Protein AF-A0A7C1L1L9-F1 (afdb_monomer)

Solvent-accessible surface area (backbone atoms only — not comparable to full-atom values): 12495 Å² total; per-residue (Å²): 138,79,83,84,83,80,89,74,64,66,44,72,44,99,86,72,49,73,45,67,60,63,81,95,71,69,62,74,90,75,51,63,65,65,61,53,52,54,39,48,49,54,55,50,59,47,20,75,76,63,41,76,71,48,76,76,77,57,67,43,45,54,59,34,49,54,52,27,54,48,28,52,51,41,46,76,70,67,59,71,93,57,65,32,72,44,50,30,54,45,28,55,50,50,42,53,54,39,54,54,30,32,77,66,70,76,40,66,67,77,35,61,63,58,84,50,88,62,56,77,73,57,63,72,72,81,79,77,80,74,81,71,79,74,86,77,68,64,38,55,39,69,48,72,60,97,85,41,70,38,41,36,45,29,52,74,94,76,46,83,48,84,48,76,58,68,68,65,49,55,55,55,56,73,72,46,91,84,77,87,83,83,86,79,94,63,102,66,85,78,62,77,59,77,87,130

Nearest PDB structures (foldseek):
  8v47-assembly1_H  TM=6.213E-01  e=6.016E+00  Escherichia coli B185
  7pnw-assembly1_W  TM=3.051E-01  e=8.096E+00  Mus musculus
  8jti-assembly1_C  TM=3.001E-01  e=5.342E+00  Homo sapiens

pLDDT: mean 74.18, std 23.6, range [26.34, 98.69]

Secondary structure (DSSP, 8-state):
-PPP---S-EEE-TTS-EEE--TTS--GGGS-HHHHHHHHHHHHHHHHHH-TTGGGG---HHHHHHHHHHHHHHHHTT--SS-HHHHHHHHHHHHHHHHHHHHTTSS-GGG-TTTTTTTTT--PPP-----------EEEEEEEETTEEEEEEEETTTEEEEE--HHHHHHHHHT-TT-------SSS--------

Sequence (196 aa):
MTIKTESGEKREFSTGAKKQVAKGKGTPVLFPPDAYLEISKHFEEGAEHYSARNWEKGIPLSELINSLERHIAQEKMGLT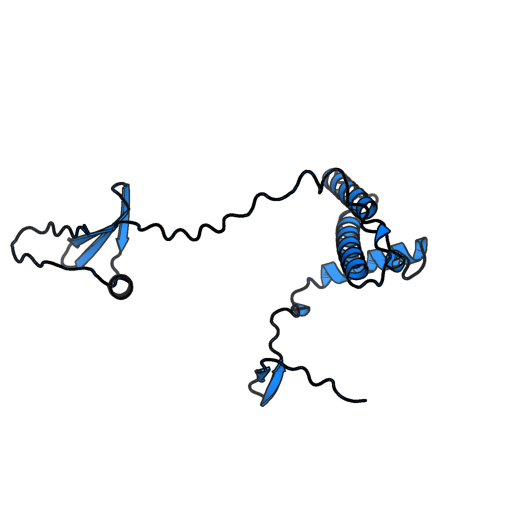DESHDRAIAWCAICYLATKLRIAAEVLPKELDDLEGAYREQAKPEPIETETERKEVNFTICMQYINGFPYFYVYESISRTYLHSDLQFYEEMMQGSDGLTGYFNTRGDADACIQRY

Mean predicted aligned error: 17.4 Å

Foldseek 3Di:
DDDDDDDADWDADPVRDIDHDCPPVDDVVPPPVVLVVLLVVVQVVVCVVQNHPNLVLAAQLVVLVVQLVVLVVCVVVVHVPDPSVSSNVNSVVSNVVRVVCCVVVNYPVVSPVVPDDPVVVCPPDPPPPPPPPPPWWWKWFWDADPNAIWIWIDGPPPDTDIDRDPVVVVVVVVPDDDQDDDDDPDDDDPRTRGDD

Radius of gyration: 30.69 Å; Cα contacts (8 Å, |Δi|>4): 155; chains: 1; bounding box: 56×56×80 Å

Structure (mmCIF, N/CA/C/O backbone):
data_AF-A0A7C1L1L9-F1
#
_entry.id   AF-A0A7C1L1L9-F1
#
loop_
_atom_site.group_PDB
_atom_site.id
_atom_site.type_symbol
_atom_site.label_atom_id
_atom_site.label_alt_id
_atom_site.label_comp_id
_atom_site.label_asym_id
_atom_site.label_entity_id
_atom_site.label_seq_id
_atom_site.pdbx_PDB_ins_code
_atom_site.Cartn_x
_atom_site.Cartn_y
_atom_site.Cartn_z
_atom_site.occupancy
_atom_site.B_iso_or_equiv
_atom_site.auth_seq_id
_atom_site.auth_comp_id
_atom_site.auth_asym_id
_atom_site.auth_atom_id
_atom_site.pdbx_PDB_model_num
ATOM 1 N N . MET A 1 1 ? 10.467 -34.134 -5.294 1.00 42.97 1 MET A N 1
ATOM 2 C CA . MET A 1 1 ? 10.384 -32.779 -4.710 1.00 42.97 1 MET A CA 1
ATOM 3 C C . MET A 1 1 ? 11.337 -32.723 -3.536 1.00 42.97 1 MET A C 1
ATOM 5 O O . MET A 1 1 ? 11.201 -33.539 -2.635 1.00 42.97 1 MET A O 1
ATOM 9 N N . THR A 1 2 ? 12.323 -31.833 -3.572 1.00 51.47 2 THR A N 1
ATOM 10 C CA . THR A 1 2 ? 13.311 -31.700 -2.494 1.00 51.47 2 THR A CA 1
ATOM 11 C C . THR A 1 2 ? 12.886 -30.549 -1.597 1.00 51.47 2 THR A C 1
ATOM 13 O O . THR A 1 2 ? 12.597 -29.459 -2.090 1.00 51.47 2 THR A O 1
ATOM 16 N N . ILE A 1 3 ? 12.808 -30.789 -0.290 1.00 65.12 3 ILE A N 1
ATOM 17 C CA . ILE A 1 3 ? 12.563 -29.725 0.686 1.00 65.12 3 ILE A CA 1
ATOM 18 C C . ILE A 1 3 ? 13.747 -28.753 0.605 1.00 65.12 3 ILE A C 1
ATOM 20 O O . ILE A 1 3 ? 14.897 -29.182 0.692 1.00 65.12 3 ILE A O 1
ATOM 24 N N . LYS A 1 4 ? 13.479 -27.454 0.416 1.00 70.06 4 LYS A N 1
ATOM 25 C CA . LYS A 1 4 ? 14.524 -26.425 0.491 1.00 70.06 4 LYS A CA 1
ATOM 26 C C . LYS A 1 4 ? 15.081 -26.386 1.914 1.00 70.06 4 LYS A C 1
ATOM 28 O O . LYS A 1 4 ? 14.351 -26.104 2.863 1.00 70.06 4 LYS A O 1
ATOM 33 N N . THR A 1 5 ? 16.372 -26.655 2.053 1.00 70.06 5 THR A N 1
ATOM 34 C CA . THR A 1 5 ? 17.102 -26.483 3.310 1.00 70.06 5 THR A CA 1
ATOM 35 C C . THR A 1 5 ? 17.567 -25.030 3.395 1.00 70.06 5 THR A C 1
ATOM 37 O O . THR A 1 5 ? 18.463 -24.631 2.658 1.00 70.06 5 THR A O 1
ATOM 40 N N . GLU A 1 6 ? 16.950 -24.219 4.256 1.00 69.62 6 GLU A N 1
ATOM 41 C CA . GLU A 1 6 ? 17.384 -22.830 4.474 1.00 69.62 6 GLU A CA 1
ATOM 42 C C . GLU A 1 6 ? 18.480 -22.764 5.551 1.00 69.62 6 GLU A C 1
ATOM 44 O O . GLU A 1 6 ? 18.368 -23.384 6.615 1.00 69.62 6 GLU A O 1
ATOM 49 N N . SER A 1 7 ? 19.553 -22.017 5.274 1.00 70.81 7 SER A N 1
ATOM 50 C CA . SER A 1 7 ? 20.616 -21.702 6.232 1.00 70.81 7 SER A CA 1
ATOM 51 C C . SER A 1 7 ? 20.172 -20.573 7.167 1.00 70.81 7 SER A C 1
ATOM 53 O O . SER A 1 7 ? 19.713 -19.531 6.701 1.00 70.81 7 SER A O 1
ATOM 55 N N . GLY A 1 8 ? 20.315 -20.753 8.481 1.00 77.69 8 GLY A N 1
ATOM 56 C CA . GLY A 1 8 ? 20.022 -19.714 9.470 1.00 77.69 8 GLY A CA 1
ATOM 57 C C . GLY A 1 8 ? 19.725 -20.268 10.861 1.00 77.69 8 GLY A C 1
ATOM 58 O O . GLY A 1 8 ? 19.584 -21.480 11.046 1.00 77.69 8 GLY A O 1
ATOM 59 N N . GLU A 1 9 ? 19.613 -19.365 11.837 1.00 81.25 9 GLU A N 1
ATOM 60 C CA . GLU A 1 9 ? 19.262 -19.710 13.215 1.00 81.25 9 GLU A CA 1
ATOM 61 C C . GLU A 1 9 ? 17.884 -20.377 13.293 1.00 81.25 9 GLU A C 1
ATOM 63 O O . GLU A 1 9 ? 16.925 -19.987 12.616 1.00 81.25 9 GLU A O 1
ATOM 68 N N . LYS A 1 10 ? 17.778 -21.401 14.140 1.00 85.25 10 LYS A N 1
ATOM 69 C CA . LYS A 1 10 ? 16.554 -22.176 14.345 1.00 85.25 10 LYS A CA 1
ATOM 70 C C . LYS A 1 10 ? 16.064 -21.965 15.769 1.00 85.25 10 LYS A C 1
ATOM 72 O O . LYS A 1 10 ? 16.845 -22.042 16.707 1.00 85.25 10 LYS A O 1
ATOM 77 N N . ARG A 1 11 ? 14.759 -21.761 15.920 1.00 85.88 11 ARG A N 1
ATOM 78 C CA . ARG A 1 11 ? 14.059 -21.903 17.194 1.00 85.88 11 ARG A CA 1
ATOM 79 C C . ARG A 1 11 ? 13.588 -23.343 17.364 1.00 85.88 11 ARG A C 1
ATOM 81 O O . ARG A 1 11 ? 13.178 -23.988 16.393 1.00 85.88 11 ARG A O 1
ATOM 88 N N . GLU A 1 12 ? 13.629 -23.814 18.598 1.00 88.69 12 GLU A N 1
ATOM 89 C CA . GLU A 1 12 ? 13.135 -25.122 19.013 1.00 88.69 12 GLU A CA 1
ATOM 90 C C . GLU A 1 12 ? 11.861 -24.933 19.835 1.00 88.69 12 GLU A C 1
ATOM 92 O O . GLU A 1 12 ? 11.752 -24.002 20.631 1.00 88.69 12 GLU A O 1
ATOM 97 N N . PHE A 1 13 ? 10.864 -25.771 19.580 1.00 89.56 13 PHE A N 1
ATOM 98 C CA . PHE A 1 13 ? 9.610 -25.775 20.324 1.00 89.56 13 PHE A CA 1
ATOM 99 C C . PHE A 1 13 ? 9.658 -26.864 21.393 1.00 89.56 13 PHE A C 1
ATOM 101 O O . PHE A 1 13 ? 10.390 -27.841 21.254 1.00 89.56 13 PHE A O 1
ATOM 108 N N . SER A 1 14 ? 8.818 -26.751 22.423 1.00 90.06 14 SER A N 1
ATOM 109 C CA . SER A 1 14 ? 8.697 -27.764 23.486 1.00 90.06 14 SER A CA 1
ATOM 110 C C . SER A 1 14 ? 8.357 -29.169 22.968 1.00 90.06 14 SER A C 1
ATOM 112 O O . SER A 1 14 ? 8.618 -30.157 23.642 1.00 90.06 14 SER A O 1
ATOM 114 N N . THR A 1 15 ? 7.815 -29.271 21.753 1.00 92.06 15 THR A N 1
ATOM 115 C CA . THR A 1 15 ? 7.522 -30.530 21.055 1.00 92.06 15 THR A CA 1
ATOM 116 C C . THR A 1 15 ? 8.741 -31.170 20.376 1.00 92.06 15 THR A C 1
ATOM 118 O O . THR A 1 15 ? 8.597 -32.202 19.727 1.00 92.06 15 THR A O 1
ATOM 121 N N . GLY A 1 16 ? 9.925 -30.551 20.449 1.00 88.50 16 GLY A N 1
ATOM 122 C CA . GLY A 1 16 ? 11.135 -30.963 19.723 1.00 88.50 16 GLY A CA 1
ATOM 123 C C . GLY A 1 16 ? 11.163 -30.532 18.251 1.00 88.50 16 GLY A C 1
ATOM 124 O O . GLY A 1 16 ? 12.144 -30.769 17.543 1.00 88.50 16 GLY A O 1
ATOM 125 N N . ALA A 1 17 ? 10.106 -29.873 17.760 1.00 87.62 17 ALA A N 1
ATOM 126 C CA . ALA A 1 17 ? 10.098 -29.309 16.415 1.00 87.62 17 ALA A CA 1
ATOM 127 C C . ALA A 1 17 ? 11.125 -28.168 16.300 1.00 87.62 17 ALA A C 1
ATOM 129 O O . ALA A 1 17 ? 11.293 -27.371 17.222 1.00 87.62 17 ALA A O 1
ATOM 130 N N . LYS A 1 18 ? 11.780 -28.045 15.139 1.00 87.94 18 LYS A N 1
ATOM 131 C CA . LYS A 1 18 ? 12.729 -26.959 14.840 1.00 87.94 18 LYS A CA 1
ATOM 132 C C . LYS A 1 18 ? 12.252 -26.173 13.628 1.00 87.94 18 LYS A C 1
ATOM 134 O O . LYS A 1 18 ? 11.919 -26.758 12.601 1.00 87.94 18 LYS A O 1
ATOM 139 N N . LYS A 1 19 ? 12.235 -24.845 13.725 1.00 85.50 19 LYS A N 1
ATOM 140 C CA . LYS A 1 19 ? 11.881 -23.941 12.617 1.00 85.50 19 LYS A CA 1
ATOM 141 C C . LYS A 1 19 ? 12.838 -22.761 12.602 1.00 85.50 19 LYS A C 1
ATOM 143 O O . LYS A 1 19 ? 13.348 -22.388 13.647 1.00 85.50 19 LYS A O 1
ATOM 148 N N . GLN A 1 20 ? 13.089 -22.164 11.445 1.00 83.62 20 GLN A N 1
ATOM 149 C CA . GLN A 1 20 ? 13.925 -20.966 11.380 1.00 83.62 20 GLN A CA 1
ATOM 150 C C . GLN A 1 20 ? 13.327 -19.821 12.212 1.00 83.62 20 GLN A C 1
ATOM 152 O O . GLN A 1 20 ? 12.103 -19.724 12.364 1.00 83.62 20 GLN A O 1
ATOM 157 N N . VAL A 1 21 ? 14.195 -18.964 12.746 1.00 81.88 21 VAL A N 1
ATOM 158 C CA . VAL A 1 21 ? 13.793 -17.714 13.398 1.00 81.88 21 VAL A CA 1
ATOM 159 C C . VAL A 1 21 ? 12.933 -16.857 12.458 1.00 81.88 21 VAL A C 1
ATOM 161 O O . VAL A 1 21 ? 13.136 -16.829 11.244 1.00 81.88 21 VAL A O 1
ATOM 164 N N . ALA A 1 22 ? 11.932 -16.177 13.023 1.00 79.88 22 ALA A N 1
ATOM 165 C CA . ALA A 1 22 ? 10.918 -15.441 12.259 1.00 79.88 22 ALA A CA 1
ATOM 166 C C . ALA A 1 22 ? 11.334 -14.004 11.873 1.00 79.88 22 ALA A C 1
ATOM 168 O O . ALA A 1 22 ? 10.620 -13.337 11.125 1.00 79.88 22 ALA A O 1
ATOM 169 N N . LYS A 1 23 ? 12.473 -13.507 12.377 1.00 83.31 23 LYS A N 1
ATOM 170 C CA . LYS A 1 23 ? 12.921 -12.120 12.172 1.00 83.31 23 LYS A CA 1
ATOM 171 C C . LYS A 1 23 ? 13.116 -11.818 10.680 1.00 83.31 23 LYS A C 1
ATOM 173 O O . LYS A 1 23 ? 13.731 -12.603 9.966 1.00 83.31 23 LYS A O 1
ATOM 178 N N . GLY A 1 24 ? 12.584 -10.682 10.221 1.00 80.81 24 GLY A N 1
ATOM 179 C CA . GLY A 1 24 ? 12.716 -10.205 8.836 1.00 80.81 24 GLY A CA 1
ATOM 180 C C . GLY A 1 24 ? 11.813 -10.893 7.803 1.00 80.81 24 GLY A C 1
ATOM 181 O O . GLY A 1 24 ? 11.818 -10.486 6.649 1.00 80.81 24 GLY A O 1
ATOM 182 N N . LYS A 1 25 ? 11.015 -11.898 8.194 1.00 84.44 25 LYS A N 1
ATOM 183 C CA . LYS A 1 25 ? 10.116 -12.635 7.280 1.00 84.44 25 LYS A CA 1
ATOM 184 C C . LYS A 1 25 ? 8.658 -12.151 7.314 1.00 84.44 25 LYS A C 1
ATOM 186 O O . LYS A 1 25 ? 7.821 -12.676 6.586 1.00 84.44 25 LYS A O 1
ATOM 191 N N . GLY A 1 26 ? 8.359 -11.174 8.172 1.00 86.88 26 GLY A N 1
ATOM 192 C CA . GLY A 1 26 ? 6.996 -10.756 8.492 1.00 86.88 26 GLY A CA 1
ATOM 193 C C . GLY A 1 26 ? 6.255 -11.767 9.376 1.00 86.88 26 GLY A C 1
ATOM 194 O O . GLY A 1 26 ? 6.651 -12.926 9.512 1.00 86.88 26 GLY A O 1
ATOM 195 N N . THR A 1 27 ? 5.155 -11.319 9.980 1.00 90.44 27 THR A N 1
ATOM 196 C CA . THR A 1 27 ? 4.303 -12.145 10.845 1.00 90.44 27 THR A CA 1
ATOM 197 C C . THR A 1 27 ? 2.861 -12.043 10.345 1.00 90.44 27 THR A C 1
ATOM 199 O O . THR A 1 27 ? 2.105 -11.230 10.869 1.00 90.44 27 THR A O 1
ATOM 202 N N . PRO A 1 28 ? 2.461 -12.832 9.326 1.00 89.75 28 PRO A N 1
ATOM 203 C CA . PRO A 1 28 ? 1.172 -12.654 8.649 1.00 89.75 28 PRO A CA 1
ATOM 204 C C . PRO A 1 28 ? -0.055 -12.712 9.564 1.00 89.75 28 PRO A C 1
ATOM 206 O O . PRO A 1 28 ? -1.037 -12.041 9.294 1.00 89.75 28 PRO A O 1
ATOM 209 N N . VAL A 1 29 ? 0.007 -13.454 10.677 1.00 92.38 29 VAL A N 1
ATOM 210 C CA . VAL A 1 29 ? -1.093 -13.517 11.660 1.00 92.38 29 VAL A CA 1
ATOM 211 C C . VAL A 1 29 ? -1.345 -12.186 12.388 1.00 92.38 29 VAL A C 1
ATOM 213 O O . VAL A 1 29 ? -2.385 -12.025 13.010 1.00 92.38 29 VAL A O 1
ATOM 216 N N . LEU A 1 30 ? -0.405 -11.236 12.325 1.00 93.19 30 LEU A N 1
ATOM 217 C CA . LEU A 1 30 ? -0.586 -9.882 12.859 1.00 93.19 30 LEU A CA 1
ATOM 218 C C . LEU A 1 30 ? -1.183 -8.913 11.830 1.00 93.19 30 LEU A C 1
ATOM 220 O O . LEU A 1 30 ? -1.461 -7.770 12.178 1.00 93.19 30 LEU A O 1
ATOM 224 N N . PHE A 1 31 ? -1.351 -9.328 10.571 1.00 93.00 31 PHE A N 1
ATOM 225 C CA . PHE A 1 31 ? -2.018 -8.503 9.571 1.00 93.00 31 PHE A CA 1
ATOM 226 C C . PHE A 1 31 ? -3.535 -8.527 9.821 1.00 93.00 31 PHE A C 1
ATOM 228 O O . PHE A 1 31 ? -4.076 -9.630 9.939 1.00 93.00 31 PHE A O 1
ATOM 235 N N . PRO A 1 32 ? -4.225 -7.371 9.905 1.00 95.62 32 PRO A N 1
ATOM 236 C CA . PRO A 1 32 ? -5.660 -7.333 10.178 1.00 95.62 32 PRO A CA 1
ATOM 237 C C . PRO A 1 32 ? -6.450 -8.121 9.114 1.00 95.62 32 PRO A C 1
ATOM 239 O O . PRO A 1 32 ? -6.431 -7.753 7.933 1.00 95.62 32 PRO A O 1
ATOM 242 N N . PRO A 1 33 ? -7.094 -9.246 9.483 1.00 94.94 33 PRO A N 1
ATOM 243 C CA . PRO A 1 33 ? -7.728 -10.135 8.512 1.00 94.94 33 PRO A CA 1
ATOM 244 C C . PRO A 1 33 ? -9.012 -9.542 7.918 1.00 94.94 33 PRO A C 1
ATOM 246 O O . PRO A 1 33 ? -9.376 -9.862 6.793 1.00 94.94 33 PRO A O 1
ATOM 249 N N . ASP A 1 34 ? -9.685 -8.667 8.654 1.00 96.88 34 ASP A N 1
ATOM 250 C CA . ASP A 1 34 ? -10.815 -7.867 8.190 1.00 96.88 34 ASP A CA 1
ATOM 251 C C . ASP A 1 34 ? -10.398 -6.903 7.071 1.00 96.88 34 ASP A C 1
ATOM 253 O O . ASP A 1 34 ? -10.960 -6.958 5.978 1.00 96.88 34 ASP A O 1
ATOM 257 N N . ALA A 1 35 ? -9.343 -6.111 7.283 1.00 96.62 35 ALA A N 1
ATOM 258 C CA . ALA A 1 35 ? -8.808 -5.222 6.252 1.00 96.62 35 ALA A CA 1
ATOM 259 C C . ALA A 1 35 ? -8.337 -6.004 5.015 1.00 96.62 35 ALA A C 1
ATOM 261 O O . ALA A 1 35 ? -8.583 -5.588 3.884 1.00 96.62 35 ALA A O 1
ATOM 262 N N . TYR A 1 36 ? -7.707 -7.169 5.212 1.00 95.69 36 TYR A N 1
ATOM 263 C CA . TYR A 1 36 ? -7.320 -8.063 4.116 1.00 95.69 36 TYR A CA 1
ATOM 264 C C . TYR A 1 36 ? -8.507 -8.441 3.220 1.00 95.69 36 TYR A C 1
ATOM 266 O O . TYR A 1 36 ? -8.406 -8.385 1.991 1.00 95.69 36 TYR A O 1
ATOM 274 N N . LEU A 1 37 ? -9.628 -8.833 3.829 1.00 97.31 37 LEU A N 1
ATOM 275 C CA . LEU A 1 37 ? -10.829 -9.232 3.102 1.00 97.31 37 LEU A CA 1
ATOM 276 C C . LEU A 1 37 ? -11.487 -8.039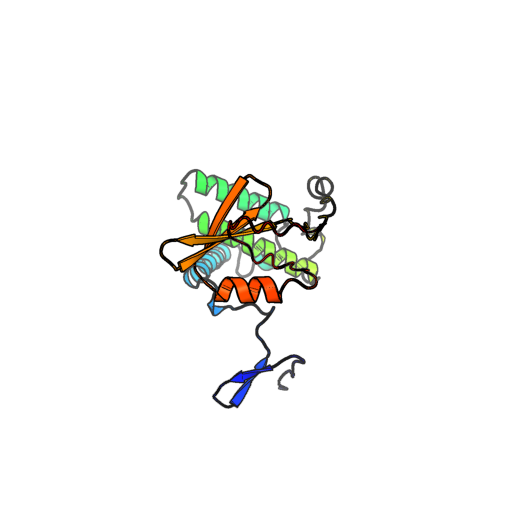 2.403 1.00 97.31 37 LEU A C 1
ATOM 278 O O . LEU A 1 37 ? -11.863 -8.166 1.241 1.00 97.31 37 LEU A O 1
ATOM 282 N N . GLU A 1 38 ? -11.573 -6.878 3.056 1.00 97.31 38 GLU A N 1
ATOM 283 C CA . GLU A 1 38 ? -12.143 -5.670 2.442 1.00 97.31 38 GLU A CA 1
ATOM 284 C C . GLU A 1 38 ? -11.344 -5.204 1.219 1.00 97.31 38 GLU A C 1
ATOM 286 O O . GLU A 1 38 ? -11.918 -4.917 0.168 1.00 97.31 38 GLU A O 1
ATOM 291 N N . ILE A 1 39 ? -10.014 -5.216 1.304 1.00 97.06 39 ILE A N 1
ATOM 292 C CA . ILE A 1 39 ? -9.142 -4.890 0.169 1.00 97.06 39 ILE A CA 1
ATOM 293 C C . ILE A 1 39 ? -9.308 -5.923 -0.954 1.00 97.06 39 ILE A C 1
ATOM 295 O O . ILE A 1 39 ? -9.303 -5.567 -2.132 1.00 97.06 39 ILE A O 1
ATOM 299 N N . SER A 1 40 ? -9.488 -7.203 -0.610 1.00 96.69 40 SER A N 1
ATOM 300 C CA . SER A 1 40 ? -9.701 -8.274 -1.594 1.00 96.69 40 SER A CA 1
ATOM 301 C C . SER A 1 40 ? -10.978 -8.067 -2.413 1.00 96.69 40 SER A C 1
ATOM 303 O O . SER A 1 40 ? -10.964 -8.324 -3.614 1.00 96.69 40 SER A O 1
ATOM 305 N N . LYS A 1 41 ? -12.047 -7.528 -1.812 1.00 97.25 41 LYS A N 1
ATOM 306 C CA . LYS A 1 41 ? -13.263 -7.138 -2.548 1.00 97.25 41 LYS A CA 1
ATOM 307 C C . LYS A 1 41 ? -12.985 -6.042 -3.574 1.00 97.25 41 LYS A C 1
ATOM 309 O O . LYS A 1 41 ? -13.497 -6.105 -4.680 1.00 97.25 41 LYS A O 1
ATOM 314 N N . HIS A 1 42 ? -12.114 -5.082 -3.259 1.00 96.94 42 HIS A N 1
ATOM 315 C CA . HIS A 1 42 ? -11.741 -4.040 -4.221 1.00 96.94 42 HIS A CA 1
ATOM 316 C C . HIS A 1 42 ? -10.990 -4.619 -5.439 1.00 96.94 42 HIS A C 1
ATOM 318 O O . HIS A 1 42 ? -11.171 -4.167 -6.568 1.00 96.94 42 HIS A O 1
ATOM 324 N N . PHE A 1 43 ? -10.180 -5.671 -5.243 1.00 97.12 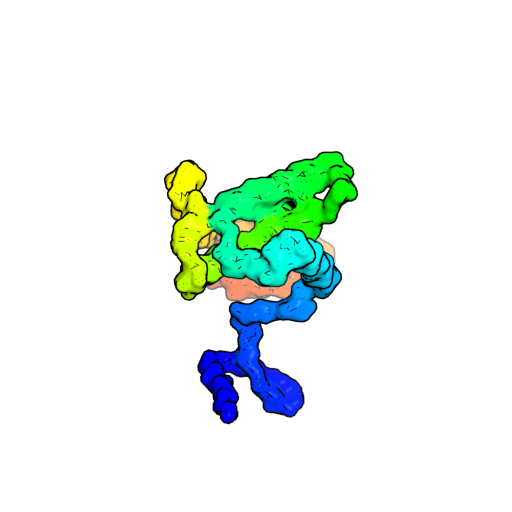43 PHE A N 1
ATOM 325 C CA . PHE A 1 43 ? -9.587 -6.420 -6.361 1.00 97.12 43 PHE A CA 1
ATOM 326 C C . PHE A 1 43 ? -10.632 -7.180 -7.192 1.00 97.12 43 PHE A C 1
ATOM 328 O O . PHE A 1 43 ? -10.461 -7.275 -8.407 1.00 97.12 43 PHE A O 1
ATOM 335 N N . GLU A 1 44 ? -11.668 -7.733 -6.558 1.00 97.50 44 GLU A N 1
ATOM 336 C CA . GLU A 1 44 ? -12.787 -8.409 -7.226 1.00 97.50 44 GLU A CA 1
ATOM 337 C C . GLU A 1 44 ? -13.601 -7.423 -8.076 1.00 97.50 44 GLU A C 1
ATOM 339 O O . GLU A 1 44 ? -13.692 -7.609 -9.287 1.00 97.50 44 GLU A O 1
ATOM 344 N N . GLU A 1 45 ? -14.063 -6.321 -7.480 1.00 95.81 45 GLU A N 1
ATOM 345 C CA . GLU A 1 45 ? -14.778 -5.228 -8.159 1.00 95.81 45 GLU A CA 1
ATOM 346 C C . GLU A 1 45 ? -13.957 -4.696 -9.352 1.00 95.81 45 GLU A C 1
ATOM 348 O O . GLU A 1 45 ? -14.433 -4.609 -10.485 1.00 95.81 45 GLU A O 1
ATOM 353 N N . GLY A 1 46 ? -12.662 -4.430 -9.150 1.00 94.69 46 GLY A N 1
ATOM 354 C CA . GLY A 1 46 ? -11.770 -4.000 -10.228 1.00 94.69 46 GLY A CA 1
ATOM 355 C C . GLY A 1 46 ? -11.584 -5.048 -11.336 1.00 94.69 46 GLY A C 1
ATOM 356 O O . GLY A 1 46 ? -11.416 -4.686 -12.504 1.00 94.69 46 GLY A O 1
ATOM 357 N N . ALA A 1 47 ? -11.622 -6.344 -11.012 1.00 96.56 47 ALA A N 1
ATOM 358 C CA . ALA A 1 47 ? -11.497 -7.415 -11.998 1.00 96.56 47 ALA A CA 1
ATOM 359 C C . ALA A 1 47 ? -12.725 -7.519 -12.913 1.00 96.56 47 ALA A C 1
ATOM 361 O O . ALA A 1 47 ? -12.562 -7.864 -14.087 1.00 96.56 47 ALA A O 1
ATOM 362 N N . GLU A 1 48 ? -13.918 -7.187 -12.414 1.00 96.31 48 GLU A N 1
ATOM 363 C CA . GLU A 1 48 ? -15.145 -7.122 -13.218 1.00 96.31 48 GLU A CA 1
ATOM 364 C C . GLU A 1 48 ? -15.058 -6.032 -14.295 1.00 96.31 48 GLU A C 1
ATOM 366 O O . GLU A 1 48 ? -15.484 -6.244 -15.431 1.00 96.31 48 GLU A O 1
ATOM 371 N N . HIS A 1 49 ? -14.440 -4.892 -13.972 1.00 94.69 49 HIS A N 1
ATOM 372 C CA . HIS A 1 49 ? -14.314 -3.758 -14.892 1.00 94.69 49 HIS A CA 1
ATOM 373 C C . HIS A 1 49 ? -13.102 -3.844 -15.828 1.00 94.69 49 HIS A C 1
ATOM 375 O O . HIS A 1 49 ? -13.200 -3.493 -17.004 1.00 94.69 49 HIS A O 1
ATOM 381 N N . TYR A 1 50 ? -11.952 -4.299 -15.326 1.00 94.25 50 TYR A N 1
ATOM 382 C CA . TYR A 1 50 ? -10.668 -4.189 -16.030 1.00 94.25 50 TYR A CA 1
ATOM 383 C C . TYR A 1 50 ? -10.033 -5.526 -16.407 1.00 94.25 50 TYR A C 1
ATOM 385 O O . TYR A 1 50 ? -8.926 -5.525 -16.950 1.00 94.25 50 TYR A O 1
ATOM 393 N N . SER A 1 51 ? -10.723 -6.647 -16.171 1.00 93.81 51 SER A N 1
ATOM 394 C CA . SER A 1 51 ? -10.237 -8.036 -16.203 1.00 93.81 51 SER A CA 1
ATOM 395 C C . SER A 1 51 ? -9.412 -8.457 -14.984 1.00 93.81 51 SER A C 1
ATOM 397 O O . SER A 1 51 ? -8.721 -7.666 -14.335 1.00 93.81 51 SER A O 1
ATOM 399 N N . ALA A 1 52 ? -9.462 -9.757 -14.687 1.00 94.62 52 ALA A N 1
ATOM 400 C CA . ALA A 1 52 ? -8.670 -10.360 -13.627 1.00 94.62 52 ALA A CA 1
ATOM 401 C C . ALA A 1 52 ? -7.171 -10.084 -13.823 1.00 94.62 52 ALA A C 1
ATOM 403 O O . ALA A 1 52 ? -6.649 -10.145 -14.936 1.00 94.62 52 ALA A O 1
ATOM 404 N N . ARG A 1 53 ? -6.465 -9.824 -12.715 1.00 94.69 53 ARG A N 1
ATOM 405 C CA . ARG A 1 53 ? -5.013 -9.559 -12.693 1.00 94.69 53 ARG A CA 1
ATOM 406 C C . ARG A 1 53 ? -4.576 -8.326 -13.504 1.00 94.69 53 ARG A C 1
ATOM 408 O O . ARG A 1 53 ? -3.393 -8.194 -13.795 1.00 94.69 53 ARG A O 1
ATOM 415 N N . ASN A 1 54 ? -5.479 -7.391 -13.827 1.00 95.81 54 ASN A N 1
ATOM 416 C CA . ASN A 1 54 ? -5.117 -6.166 -14.553 1.00 95.81 54 ASN A CA 1
ATOM 417 C C . ASN A 1 54 ? -3.987 -5.370 -13.877 1.00 95.81 54 ASN A C 1
ATOM 419 O O . ASN A 1 54 ? -3.085 -4.888 -14.556 1.00 95.81 54 ASN A O 1
ATOM 423 N N . TRP A 1 55 ? -4.001 -5.304 -12.544 1.00 94.31 55 TRP A N 1
ATOM 424 C CA . TRP A 1 55 ? -2.982 -4.623 -11.740 1.00 94.31 55 TRP A CA 1
ATOM 425 C C . TRP A 1 55 ? -1.556 -5.163 -11.963 1.00 94.31 55 TRP A C 1
ATOM 427 O O . TRP A 1 55 ? -0.584 -4.445 -11.750 1.00 94.31 55 TRP A O 1
ATOM 437 N N . GLU A 1 56 ? -1.404 -6.411 -12.421 1.00 96.19 56 GLU A N 1
ATOM 438 C CA . GLU A 1 56 ? -0.092 -7.027 -12.654 1.00 96.19 56 GLU A CA 1
ATOM 439 C C . GLU A 1 56 ? 0.618 -6.500 -13.895 1.00 96.19 56 GLU A C 1
ATOM 441 O O . GLU A 1 56 ? 1.827 -6.675 -14.012 1.00 96.19 56 GLU A O 1
ATOM 446 N N . LYS A 1 57 ? -0.109 -5.836 -14.800 1.00 95.69 57 LYS A N 1
ATOM 447 C CA . LYS A 1 57 ? 0.483 -5.159 -15.962 1.00 95.69 57 LYS A CA 1
ATOM 448 C C . LYS A 1 57 ? 1.354 -3.967 -15.548 1.00 95.69 57 LYS A C 1
ATOM 450 O O . LYS A 1 57 ? 2.135 -3.483 -16.361 1.00 95.69 57 LYS A O 1
ATOM 455 N N . GLY A 1 58 ? 1.238 -3.534 -14.291 1.00 93.88 58 GLY A N 1
ATOM 456 C CA . GLY A 1 58 ? 1.905 -2.359 -13.760 1.00 93.88 58 GLY A CA 1
ATOM 457 C C . GLY A 1 58 ? 1.117 -1.085 -14.052 1.00 93.88 58 GLY A C 1
ATOM 458 O O . GLY A 1 58 ? 0.472 -0.947 -15.090 1.00 93.88 58 GLY A O 1
ATOM 459 N N . ILE A 1 59 ? 1.161 -0.161 -13.099 1.00 96.94 59 ILE A N 1
ATOM 460 C CA . ILE A 1 59 ? 0.602 1.188 -13.204 1.00 96.94 59 ILE A CA 1
ATOM 461 C C . ILE A 1 59 ? 1.749 2.139 -12.834 1.00 96.94 59 ILE A C 1
ATOM 463 O O . ILE A 1 59 ? 2.461 1.826 -11.874 1.00 96.94 59 ILE A O 1
ATOM 467 N N . PRO A 1 60 ? 1.974 3.249 -13.563 1.00 97.31 60 PRO A N 1
ATOM 468 C CA . PRO A 1 60 ? 3.009 4.214 -13.202 1.00 97.31 60 PRO A CA 1
ATOM 469 C C . PRO A 1 60 ? 2.881 4.658 -11.739 1.00 97.31 60 PRO A C 1
ATOM 471 O O . PRO A 1 60 ? 1.771 4.842 -11.227 1.00 97.31 60 PRO A O 1
ATOM 474 N N . LEU A 1 61 ? 4.010 4.792 -11.041 1.00 96.44 61 LEU A N 1
ATOM 475 C CA . LEU A 1 61 ? 4.015 5.111 -9.614 1.00 96.44 61 LEU A CA 1
ATOM 476 C C . LEU A 1 61 ? 3.386 6.483 -9.336 1.00 96.44 61 LEU A C 1
ATOM 478 O O . LEU A 1 61 ? 2.720 6.636 -8.309 1.00 96.44 61 LEU A O 1
ATOM 482 N N . SER A 1 62 ? 3.558 7.453 -10.237 1.00 95.50 62 SER A N 1
ATOM 483 C CA . SER A 1 62 ? 2.914 8.765 -10.144 1.00 95.50 62 SER A CA 1
ATOM 484 C C . SER A 1 62 ? 1.385 8.675 -10.199 1.00 95.50 62 SER A C 1
ATOM 486 O O . SER A 1 62 ? 0.711 9.300 -9.383 1.00 95.50 62 SER A O 1
ATOM 488 N N . GLU A 1 63 ? 0.825 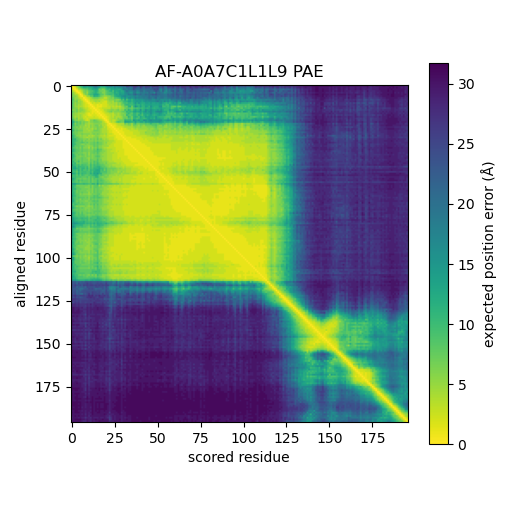7.836 -11.073 1.00 97.12 63 GLU A N 1
ATOM 489 C CA . GLU A 1 63 ? -0.625 7.656 -11.211 1.00 97.12 63 GLU A CA 1
ATOM 490 C C . GLU A 1 63 ? -1.244 6.987 -9.982 1.00 97.12 63 GLU A C 1
ATOM 492 O O . GLU A 1 63 ? -2.329 7.367 -9.535 1.00 97.12 63 GLU A O 1
ATOM 497 N N . LEU A 1 64 ? -0.531 6.033 -9.376 1.00 97.62 64 LEU A N 1
ATOM 498 C CA . LEU A 1 64 ? -0.945 5.419 -8.113 1.00 97.62 64 LEU A CA 1
ATOM 499 C C . LEU A 1 64 ? -0.957 6.433 -6.961 1.00 97.62 64 LEU A C 1
ATOM 501 O O . LEU A 1 64 ? -1.897 6.427 -6.168 1.00 97.62 64 LEU A O 1
ATOM 505 N N . ILE A 1 65 ? 0.043 7.321 -6.881 1.00 97.06 65 ILE A N 1
ATOM 506 C CA . ILE A 1 65 ? 0.072 8.411 -5.890 1.00 97.06 65 ILE A CA 1
ATOM 507 C C . ILE A 1 65 ? -1.068 9.400 -6.147 1.00 97.06 65 ILE A C 1
ATOM 509 O O . ILE A 1 65 ? -1.810 9.733 -5.229 1.00 97.06 65 ILE A O 1
ATOM 513 N N . ASN A 1 66 ? -1.252 9.822 -7.395 1.00 97.12 66 ASN A N 1
ATOM 514 C CA . ASN A 1 66 ? -2.313 10.742 -7.788 1.00 97.12 66 ASN A CA 1
ATOM 515 C C . ASN A 1 66 ? -3.705 10.178 -7.436 1.00 97.12 66 ASN A C 1
ATOM 517 O O . ASN A 1 66 ? -4.541 10.880 -6.870 1.00 97.12 66 ASN A O 1
ATOM 521 N N . SER A 1 67 ? -3.959 8.893 -7.710 1.00 97.88 67 SER A N 1
ATOM 522 C CA . SER A 1 67 ? -5.222 8.244 -7.330 1.00 97.88 67 SER A CA 1
ATOM 523 C C . SER A 1 67 ? -5.394 8.136 -5.818 1.00 97.88 67 SER A C 1
ATOM 525 O O . SER A 1 67 ? -6.466 8.450 -5.302 1.00 97.88 67 SER A O 1
ATOM 527 N N . LEU A 1 68 ? -4.334 7.758 -5.099 1.00 98.31 68 LEU A N 1
ATOM 528 C CA . LEU A 1 68 ? -4.325 7.701 -3.639 1.00 98.31 68 LEU A CA 1
ATOM 529 C C . LEU A 1 68 ? -4.701 9.055 -3.018 1.00 98.31 68 LEU A C 1
ATOM 531 O O . LEU A 1 68 ? -5.570 9.113 -2.150 1.00 98.31 68 LEU A O 1
ATOM 535 N N . GLU A 1 69 ? -4.078 10.147 -3.468 1.00 98.31 69 GLU A N 1
ATOM 536 C CA . GLU A 1 69 ? -4.331 11.495 -2.949 1.00 98.31 69 GLU A CA 1
ATOM 537 C C . GLU A 1 69 ? -5.770 11.958 -3.197 1.00 98.31 69 GLU A C 1
ATOM 539 O O . GLU A 1 69 ? -6.379 12.559 -2.306 1.00 98.31 69 GLU A O 1
ATOM 544 N N . ARG A 1 70 ? -6.346 11.632 -4.362 1.00 98.50 70 ARG A N 1
ATOM 545 C CA . ARG A 1 70 ? -7.758 11.922 -4.649 1.00 98.50 70 ARG A CA 1
ATOM 546 C C . ARG A 1 70 ? -8.693 11.181 -3.702 1.00 98.50 70 ARG A C 1
ATOM 548 O O . ARG A 1 70 ? -9.536 11.834 -3.094 1.00 98.50 70 ARG A O 1
ATOM 555 N N . HIS A 1 71 ? -8.511 9.875 -3.507 1.00 98.56 71 HIS A N 1
ATOM 556 C CA . HIS A 1 71 ? -9.367 9.121 -2.588 1.00 98.56 71 HIS A CA 1
ATOM 557 C C . HIS A 1 71 ? -9.211 9.600 -1.138 1.00 98.56 71 HIS A C 1
ATOM 559 O O . HIS A 1 71 ? -10.203 9.714 -0.428 1.00 98.56 71 HIS A O 1
ATOM 565 N N . ILE A 1 72 ? -8.004 9.997 -0.709 1.00 98.69 72 ILE A N 1
ATOM 566 C CA . ILE A 1 72 ? -7.802 10.649 0.598 1.00 98.69 72 ILE A CA 1
ATOM 567 C C . ILE A 1 72 ? -8.597 11.958 0.696 1.00 98.69 72 ILE A C 1
ATOM 569 O O . ILE A 1 72 ? -9.178 12.250 1.741 1.00 98.69 72 ILE A O 1
ATOM 573 N N . ALA A 1 73 ? -8.597 12.783 -0.351 1.00 98.56 73 ALA A N 1
ATOM 574 C CA . ALA A 1 73 ? -9.354 14.031 -0.357 1.00 98.56 73 ALA A CA 1
ATOM 575 C C . ALA A 1 73 ? -10.872 13.780 -0.315 1.00 98.56 73 ALA A C 1
ATOM 577 O O . ALA A 1 73 ? -11.568 14.440 0.454 1.00 98.56 73 ALA A O 1
ATOM 578 N N . GLN A 1 74 ? -11.370 12.806 -1.079 1.00 98.19 74 GLN A N 1
ATOM 579 C CA . GLN A 1 74 ? -12.786 12.423 -1.106 1.00 98.19 74 GLN A CA 1
ATOM 580 C C . GLN A 1 74 ? -13.252 11.851 0.242 1.00 98.19 74 GLN A C 1
ATOM 582 O O . GLN A 1 74 ? -14.288 12.269 0.759 1.00 98.19 74 GLN A O 1
ATOM 587 N N . GLU A 1 75 ? -12.434 11.003 0.870 1.00 98.12 75 GLU A N 1
ATOM 588 C CA . GLU A 1 75 ? -12.660 10.489 2.225 1.00 98.12 75 GLU A CA 1
ATOM 589 C C . GLU A 1 75 ? -12.757 11.636 3.245 1.00 98.12 75 GLU A C 1
ATOM 591 O O . GLU A 1 75 ? -13.698 11.713 4.032 1.00 98.12 75 GLU A O 1
ATOM 596 N N . LYS A 1 76 ? -11.834 12.610 3.189 1.00 98.00 76 LYS A N 1
ATOM 597 C CA . LYS A 1 76 ? -11.869 13.804 4.059 1.00 98.00 76 LYS A CA 1
ATOM 598 C C . LYS A 1 76 ? -13.119 14.659 3.857 1.00 98.00 76 LYS A C 1
ATOM 600 O O . LYS A 1 76 ? -13.547 15.338 4.788 1.00 98.00 76 LYS A O 1
ATOM 605 N N . MET A 1 77 ? -13.673 14.663 2.649 1.00 98.06 77 MET A N 1
ATOM 606 C CA . MET A 1 77 ? -14.923 15.353 2.331 1.00 98.06 77 MET A CA 1
ATOM 607 C C . MET A 1 77 ? -16.164 14.578 2.802 1.00 98.06 77 MET A C 1
ATOM 609 O O . MET A 1 77 ? -17.262 15.129 2.748 1.00 98.06 77 MET A O 1
ATOM 613 N N . GLY A 1 78 ? -16.008 13.336 3.275 1.00 97.12 78 GLY A N 1
ATOM 614 C CA . GLY A 1 78 ? -17.113 12.473 3.689 1.00 97.12 78 GLY A CA 1
ATOM 615 C C . GLY A 1 78 ? -17.955 11.974 2.516 1.00 97.12 78 GLY A C 1
ATOM 616 O O . GLY A 1 78 ? -19.156 11.749 2.678 1.00 97.12 78 GLY A O 1
ATOM 617 N N . LEU A 1 79 ? -17.356 11.860 1.327 1.00 97.88 79 LEU A N 1
ATOM 618 C CA . LEU A 1 79 ? -18.024 11.270 0.170 1.00 97.88 79 LEU A CA 1
ATOM 619 C C . LEU A 1 79 ? -18.215 9.759 0.375 1.00 97.88 79 LEU A C 1
ATOM 621 O O . LEU A 1 79 ? -17.465 9.116 1.104 1.00 97.88 79 LEU A O 1
ATOM 625 N N . THR A 1 80 ? -19.288 9.220 -0.204 1.00 96.94 80 THR A N 1
ATOM 626 C CA . THR A 1 80 ? -19.745 7.831 0.011 1.00 96.94 80 THR A CA 1
ATOM 627 C C . THR A 1 80 ? -20.227 7.168 -1.282 1.00 96.94 80 THR A C 1
ATOM 629 O O . THR A 1 80 ? -20.926 6.157 -1.249 1.00 96.94 80 THR A O 1
ATOM 632 N N . ASP A 1 81 ? -19.891 7.752 -2.433 1.00 96.38 81 ASP A N 1
ATOM 633 C CA . ASP A 1 81 ? -20.227 7.234 -3.763 1.00 96.38 81 ASP A CA 1
ATOM 634 C C . ASP A 1 81 ? -19.458 5.951 -4.112 1.00 96.38 81 ASP A C 1
ATOM 636 O O . ASP A 1 81 ? -19.921 5.154 -4.925 1.00 96.38 81 ASP A O 1
ATOM 640 N N . GLU A 1 82 ? -18.340 5.707 -3.435 1.00 95.69 82 GLU A N 1
ATOM 641 C CA . GLU A 1 82 ? -17.614 4.442 -3.424 1.00 95.69 82 GLU A CA 1
ATOM 642 C C . GLU A 1 82 ? -16.937 4.237 -2.058 1.00 95.69 82 GLU A C 1
ATOM 644 O O . GLU A 1 82 ? -16.992 5.088 -1.168 1.00 95.69 82 GLU A O 1
ATOM 649 N N . SER A 1 83 ? -16.265 3.101 -1.880 1.00 97.12 83 SER A N 1
ATOM 650 C CA . SER A 1 83 ? -15.427 2.873 -0.701 1.00 97.12 83 SER A CA 1
ATOM 651 C C . SER A 1 83 ? -14.042 3.487 -0.884 1.00 97.12 83 SER A C 1
ATOM 653 O O . SER A 1 83 ? -13.094 2.799 -1.280 1.00 97.12 83 SER A O 1
ATOM 655 N N . HIS A 1 84 ? -13.929 4.788 -0.616 1.00 98.00 84 HIS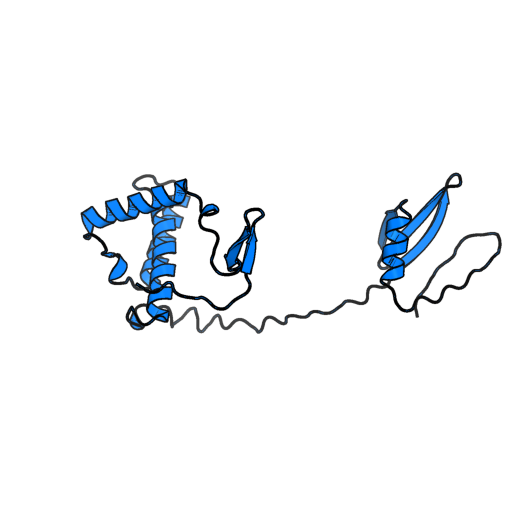 A N 1
ATOM 656 C CA . HIS A 1 84 ? -12.665 5.511 -0.747 1.00 98.00 84 HIS A CA 1
ATOM 657 C C . HIS A 1 84 ? -11.583 4.958 0.190 1.00 98.00 84 HIS A C 1
ATOM 659 O O . HIS A 1 84 ? -10.444 4.800 -0.234 1.00 98.00 84 HIS A O 1
ATOM 665 N N . ASP A 1 85 ? -11.921 4.573 1.419 1.00 97.44 85 ASP A N 1
ATOM 666 C CA . ASP A 1 85 ? -11.039 3.860 2.353 1.00 97.44 85 ASP A CA 1
ATOM 667 C C . ASP A 1 85 ? -10.398 2.590 1.750 1.00 97.44 85 ASP A C 1
ATOM 669 O O . ASP A 1 85 ? -9.175 2.400 1.819 1.00 97.44 85 ASP A O 1
ATOM 673 N N . ARG A 1 86 ? -11.200 1.745 1.086 1.00 97.50 86 ARG A N 1
ATOM 674 C CA . ARG A 1 86 ? -10.732 0.549 0.369 1.00 97.50 86 ARG A CA 1
ATOM 675 C C . ARG A 1 86 ? -9.842 0.933 -0.811 1.00 97.50 86 ARG A C 1
ATOM 677 O O . ARG A 1 86 ? -8.779 0.333 -0.982 1.00 97.50 86 ARG A O 1
ATOM 684 N N . ALA A 1 87 ? -10.224 1.954 -1.578 1.00 97.75 87 ALA A N 1
ATOM 685 C CA . ALA A 1 87 ? -9.442 2.448 -2.711 1.00 97.75 87 ALA A CA 1
ATOM 686 C C . ALA A 1 87 ? -8.078 3.024 -2.278 1.00 97.75 87 ALA A C 1
ATOM 688 O O . ALA A 1 87 ? -7.060 2.764 -2.926 1.00 97.75 87 ALA A O 1
ATOM 689 N N . ILE A 1 88 ? -8.019 3.728 -1.140 1.00 98.44 88 ILE A N 1
ATOM 690 C CA . ILE A 1 88 ? -6.781 4.224 -0.517 1.00 98.44 88 ILE A CA 1
ATOM 691 C C . ILE A 1 88 ? -5.843 3.052 -0.218 1.00 98.44 88 ILE A C 1
ATOM 693 O O . ILE A 1 88 ? -4.686 3.041 -0.651 1.00 98.44 88 ILE A O 1
ATOM 697 N N . ALA A 1 89 ? -6.340 2.040 0.499 1.00 98.19 89 ALA A N 1
ATOM 698 C CA . ALA A 1 89 ? -5.547 0.869 0.855 1.00 98.19 89 ALA A CA 1
ATOM 699 C C . ALA A 1 89 ? -5.073 0.098 -0.388 1.00 98.19 89 ALA A C 1
ATOM 701 O O . ALA A 1 89 ? -3.910 -0.312 -0.465 1.00 98.19 89 ALA A O 1
ATOM 702 N N . TRP A 1 90 ? -5.944 -0.050 -1.389 1.00 98.06 90 TRP A N 1
ATOM 703 C CA . TRP A 1 90 ? -5.616 -0.702 -2.651 1.00 98.06 90 TRP A CA 1
ATOM 704 C C . TRP A 1 90 ? -4.514 0.038 -3.419 1.00 98.06 90 TRP A C 1
ATOM 706 O O . TRP A 1 90 ? -3.547 -0.597 -3.848 1.00 98.06 90 TRP A O 1
ATOM 716 N N . CYS A 1 91 ? -4.596 1.370 -3.528 1.00 98.25 91 CYS A N 1
ATOM 717 C CA . CYS A 1 91 ? -3.573 2.185 -4.191 1.00 98.25 91 CYS A CA 1
ATOM 718 C C . CYS A 1 91 ? -2.211 2.036 -3.499 1.00 98.25 91 CYS A C 1
ATOM 720 O O . CYS A 1 91 ? -1.200 1.809 -4.164 1.00 98.25 91 CYS A O 1
ATOM 722 N N . ALA A 1 92 ? -2.176 2.088 -2.163 1.00 98.31 92 ALA A N 1
ATOM 723 C CA . ALA A 1 92 ? -0.943 1.930 -1.392 1.00 98.31 92 ALA A CA 1
ATOM 724 C C . ALA A 1 92 ? -0.309 0.534 -1.564 1.00 98.31 92 ALA A C 1
ATOM 726 O O . ALA A 1 92 ? 0.910 0.407 -1.722 1.00 98.31 92 ALA A O 1
ATOM 727 N N . ILE A 1 93 ? -1.128 -0.522 -1.580 1.00 97.56 93 ILE A N 1
ATOM 728 C CA . ILE A 1 93 ? -0.655 -1.893 -1.811 1.00 97.56 93 ILE A CA 1
ATOM 729 C C . ILE A 1 93 ? -0.147 -2.060 -3.241 1.00 97.56 93 ILE A C 1
ATOM 731 O O . ILE A 1 93 ? 0.937 -2.613 -3.432 1.00 97.56 93 ILE A O 1
ATOM 735 N N . CYS A 1 94 ? -0.879 -1.566 -4.241 1.00 98.00 94 CYS A N 1
ATOM 736 C CA . CYS A 1 94 ? -0.467 -1.641 -5.641 1.00 98.00 94 CYS A CA 1
ATOM 737 C C . CYS A 1 94 ? 0.798 -0.818 -5.915 1.00 98.00 94 CYS A C 1
ATOM 739 O O . CYS A 1 94 ? 1.653 -1.262 -6.682 1.00 98.00 94 CYS A O 1
ATOM 741 N N . TYR A 1 95 ? 0.983 0.311 -5.228 1.00 98.12 95 TYR A N 1
ATOM 742 C CA . TYR A 1 95 ? 2.227 1.083 -5.230 1.00 98.12 95 TYR A CA 1
ATOM 743 C C . TYR A 1 95 ? 3.410 0.255 -4.722 1.00 98.12 95 TYR A C 1
ATOM 745 O O . TYR A 1 95 ? 4.403 0.089 -5.435 1.00 98.12 95 TYR A O 1
ATOM 753 N N . LEU A 1 96 ? 3.298 -0.331 -3.523 1.00 97.62 96 LEU A N 1
ATOM 754 C CA . LEU A 1 96 ? 4.356 -1.176 -2.963 1.00 97.62 96 LEU A CA 1
ATOM 755 C C . LEU A 1 96 ? 4.635 -2.387 -3.866 1.00 97.62 96 LEU A C 1
ATOM 757 O O . LEU A 1 96 ? 5.788 -2.705 -4.152 1.00 97.62 96 LEU A O 1
ATOM 761 N N . ALA A 1 97 ? 3.580 -3.042 -4.344 1.00 97.62 97 ALA A N 1
ATOM 762 C CA . ALA A 1 97 ? 3.654 -4.198 -5.224 1.00 97.62 97 ALA A CA 1
ATOM 763 C C . ALA A 1 97 ? 4.365 -3.883 -6.547 1.00 97.62 97 ALA A C 1
ATOM 765 O O . ALA A 1 97 ? 5.185 -4.692 -6.989 1.00 97.62 97 ALA A O 1
ATOM 766 N N . THR A 1 98 ? 4.067 -2.734 -7.155 1.00 97.38 98 THR A N 1
ATOM 767 C CA . THR A 1 98 ? 4.701 -2.261 -8.391 1.00 97.38 98 THR A CA 1
ATOM 768 C C . THR A 1 98 ? 6.167 -1.936 -8.139 1.00 97.38 98 THR A C 1
ATOM 770 O O . THR A 1 98 ? 7.032 -2.484 -8.815 1.00 97.38 98 THR A O 1
ATOM 773 N N . LYS A 1 99 ? 6.476 -1.161 -7.092 1.00 96.00 99 LYS A N 1
ATOM 774 C CA . LYS A 1 99 ? 7.853 -0.801 -6.721 1.00 96.00 99 LYS A CA 1
ATOM 775 C C . LYS A 1 99 ? 8.738 -2.028 -6.467 1.00 96.00 99 LYS A C 1
ATOM 777 O O . LYS A 1 99 ? 9.859 -2.094 -6.964 1.00 96.00 99 LYS A O 1
ATOM 782 N N . LEU A 1 100 ? 8.231 -3.026 -5.737 1.00 96.06 100 LEU A N 1
ATOM 783 C CA . LEU A 1 100 ? 8.949 -4.285 -5.492 1.00 96.06 100 LEU A CA 1
ATOM 784 C C . LEU A 1 100 ? 9.188 -5.084 -6.781 1.00 96.06 100 LEU A C 1
ATOM 786 O O . LEU A 1 100 ? 10.226 -5.723 -6.917 1.00 96.06 100 LEU A O 1
ATOM 790 N N . ARG A 1 101 ? 8.244 -5.054 -7.727 1.00 97.56 101 ARG A N 1
ATOM 791 C CA . ARG A 1 101 ? 8.363 -5.754 -9.015 1.00 97.56 101 ARG A CA 1
ATOM 792 C C . ARG A 1 101 ? 9.302 -5.052 -9.989 1.00 97.56 101 ARG A C 1
ATOM 794 O O . ARG A 1 101 ? 10.011 -5.749 -10.704 1.00 97.56 101 ARG A O 1
ATOM 801 N N . ILE A 1 102 ? 9.345 -3.720 -9.982 1.00 96.38 102 ILE A N 1
ATOM 802 C CA . ILE A 1 102 ? 10.359 -2.940 -10.705 1.00 96.38 102 ILE A CA 1
ATOM 803 C C . ILE A 1 102 ? 11.751 -3.295 -10.168 1.00 96.38 102 ILE A C 1
ATOM 805 O O . ILE A 1 102 ? 12.633 -3.658 -10.936 1.00 96.38 102 ILE A O 1
ATOM 809 N N . ALA A 1 103 ? 11.933 -3.283 -8.841 1.00 94.38 103 ALA A N 1
ATOM 810 C CA . ALA A 1 103 ? 13.211 -3.631 -8.210 1.00 94.38 103 ALA A CA 1
ATOM 811 C C . ALA A 1 103 ? 13.648 -5.086 -8.467 1.00 94.38 103 ALA A C 1
ATOM 813 O O . ALA A 1 103 ? 14.837 -5.386 -8.455 1.00 94.38 103 ALA A O 1
ATOM 814 N N . ALA A 1 104 ? 12.689 -5.987 -8.686 1.00 96.25 104 ALA A N 1
ATOM 815 C CA . ALA A 1 104 ? 12.935 -7.376 -9.058 1.00 96.25 104 ALA A CA 1
ATOM 816 C C . ALA A 1 104 ? 13.059 -7.596 -10.580 1.00 96.25 104 ALA A C 1
ATOM 818 O O . ALA A 1 104 ? 13.082 -8.749 -11.004 1.00 96.25 104 ALA A O 1
ATOM 819 N N . GLU A 1 105 ? 13.080 -6.528 -11.389 1.00 96.62 105 GLU A N 1
ATOM 820 C CA . GLU A 1 105 ? 13.153 -6.565 -12.862 1.00 96.62 105 GLU A CA 1
ATOM 821 C C . GLU A 1 105 ? 12.010 -7.364 -13.528 1.00 96.62 105 GLU A C 1
ATOM 823 O O . GLU A 1 105 ? 12.116 -7.826 -14.661 1.00 96.62 105 GLU A O 1
ATOM 828 N N . VAL A 1 106 ? 10.885 -7.525 -12.821 1.00 97.38 106 VAL A N 1
ATOM 829 C CA . VAL A 1 106 ? 9.664 -8.174 -13.332 1.00 97.38 106 VAL A CA 1
ATOM 830 C C . VAL A 1 106 ? 8.814 -7.188 -14.132 1.00 97.38 106 VAL A C 1
ATOM 832 O O . VAL A 1 106 ? 8.108 -7.587 -15.056 1.00 97.38 106 VAL A O 1
ATOM 835 N N . LEU A 1 107 ? 8.860 -5.907 -13.762 1.00 97.44 107 LEU A N 1
ATOM 836 C CA . LEU A 1 107 ? 8.166 -4.819 -14.444 1.00 97.44 107 LEU A CA 1
ATOM 837 C C . LEU A 1 107 ? 9.167 -3.818 -15.047 1.00 97.44 107 LEU A C 1
ATOM 839 O O . LEU A 1 107 ? 10.273 -3.691 -14.517 1.00 97.44 107 LEU A O 1
ATOM 843 N N . PRO A 1 108 ? 8.787 -3.091 -16.116 1.00 97.12 108 PRO A N 1
ATOM 844 C CA . PRO A 1 108 ? 9.649 -2.092 -16.748 1.00 97.12 108 PRO A CA 1
ATOM 845 C C . PRO A 1 108 ? 10.055 -0.972 -15.777 1.00 97.12 108 PRO A C 1
ATOM 847 O O . PRO A 1 108 ? 9.235 -0.526 -14.968 1.00 97.12 108 PRO A O 1
ATOM 850 N N . LYS A 1 109 ? 11.305 -0.489 -15.870 1.00 95.50 109 LYS A N 1
ATOM 851 C CA . LYS A 1 109 ? 11.827 0.586 -15.001 1.00 95.50 109 LYS A CA 1
ATOM 852 C C . LYS A 1 109 ? 11.059 1.896 -15.203 1.00 95.50 109 LYS A C 1
ATOM 854 O O . LYS A 1 109 ? 10.911 2.667 -14.264 1.00 95.50 109 LYS A O 1
ATOM 859 N N . GLU A 1 110 ? 10.533 2.117 -16.401 1.00 94.44 110 GLU A N 1
ATOM 860 C CA . GLU A 1 110 ? 9.798 3.316 -16.812 1.00 94.44 110 GLU A CA 1
ATOM 861 C C . GLU A 1 110 ? 8.527 3.553 -15.984 1.00 94.44 110 GLU A C 1
ATOM 863 O O . GLU A 1 110 ? 8.002 4.660 -15.980 1.00 94.44 110 GLU A O 1
ATOM 868 N N . LEU A 1 111 ? 8.038 2.532 -15.270 1.00 95.56 111 LEU A N 1
ATOM 869 C CA . LEU A 1 111 ? 6.929 2.679 -14.331 1.00 95.56 111 LEU A CA 1
ATOM 870 C C . LEU A 1 111 ? 7.327 3.401 -13.028 1.00 95.56 111 LEU A C 1
ATOM 872 O O . LEU A 1 111 ? 6.435 3.901 -12.347 1.00 95.56 111 LEU A O 1
ATOM 876 N N . ASP A 1 112 ? 8.618 3.488 -12.668 1.00 94.31 112 ASP A N 1
ATOM 877 C CA . ASP A 1 112 ? 9.116 4.406 -11.622 1.00 94.31 112 ASP A CA 1
ATOM 878 C C . ASP A 1 112 ? 9.368 5.786 -12.242 1.00 94.31 112 ASP A C 1
ATOM 880 O O . ASP A 1 112 ? 10.493 6.265 -12.370 1.00 94.31 112 ASP A O 1
ATOM 884 N N . ASP A 1 113 ? 8.277 6.429 -12.644 1.00 92.38 113 ASP A N 1
ATOM 885 C CA . ASP A 1 113 ? 8.236 7.748 -13.278 1.00 92.38 113 ASP A CA 1
ATOM 886 C C . ASP A 1 113 ? 8.335 8.911 -12.274 1.00 92.38 113 ASP A C 1
ATOM 888 O O . ASP A 1 113 ? 8.111 10.073 -12.607 1.00 92.38 113 ASP A O 1
ATOM 892 N N . LEU A 1 114 ? 8.706 8.601 -11.030 1.00 86.94 114 LEU A N 1
ATOM 893 C CA . LEU A 1 114 ? 8.956 9.574 -9.969 1.00 86.94 114 LEU A CA 1
ATOM 894 C C . LEU A 1 114 ? 10.408 10.082 -9.960 1.00 86.94 114 LEU A C 1
ATOM 896 O O . LEU A 1 114 ? 10.754 10.919 -9.121 1.00 86.94 114 LEU A O 1
ATOM 900 N N . GLU A 1 115 ? 11.279 9.580 -10.845 1.00 66.38 115 GLU A N 1
ATOM 901 C CA . GLU A 1 115 ? 12.612 10.150 -11.090 1.00 66.38 115 GLU A CA 1
ATOM 902 C C . GLU A 1 115 ? 12.474 11.517 -11.810 1.00 66.38 115 GLU A C 1
ATOM 904 O O . GLU A 1 115 ? 12.607 11.630 -13.023 1.00 66.38 115 GLU A O 1
ATOM 909 N N . GLY A 1 116 ? 12.153 12.568 -11.038 1.00 64.38 116 GLY A N 1
ATOM 910 C CA . GLY A 1 116 ? 12.003 13.967 -11.471 1.00 64.38 116 GLY A CA 1
ATOM 911 C C . GLY A 1 116 ? 11.426 14.871 -10.363 1.00 64.38 116 GLY A C 1
ATOM 912 O O . GLY A 1 116 ? 10.956 14.352 -9.352 1.00 64.38 116 GLY A O 1
ATOM 913 N N . ALA A 1 117 ? 11.506 16.204 -10.544 1.00 53.09 117 ALA A N 1
ATOM 914 C CA . ALA A 1 117 ? 11.005 17.357 -9.747 1.00 53.09 117 ALA A CA 1
ATOM 915 C C . ALA A 1 117 ? 11.051 17.297 -8.199 1.00 53.09 117 ALA A C 1
ATOM 917 O O . ALA A 1 117 ? 11.559 18.221 -7.577 1.00 53.09 117 ALA A O 1
ATOM 918 N N . TYR A 1 118 ? 10.550 16.240 -7.564 1.00 57.19 118 TYR A N 1
ATOM 919 C CA . TYR A 1 118 ? 10.431 16.089 -6.113 1.00 57.19 118 TYR A CA 1
ATOM 920 C C . TYR A 1 118 ? 11.604 15.326 -5.475 1.00 57.19 118 TYR A C 1
ATOM 922 O O . TYR A 1 118 ? 12.054 15.696 -4.393 1.00 57.19 118 TYR A O 1
ATOM 930 N N . ARG A 1 119 ? 12.150 14.285 -6.127 1.00 62.03 119 ARG A N 1
ATOM 931 C CA . ARG A 1 119 ? 13.260 13.483 -5.557 1.00 62.03 119 ARG A CA 1
ATOM 932 C C . ARG A 1 119 ? 14.636 14.147 -5.690 1.00 62.03 119 ARG A C 1
ATOM 934 O O . ARG A 1 119 ? 15.478 13.949 -4.822 1.00 62.03 119 ARG A O 1
ATOM 941 N N . GLU A 1 120 ? 14.863 14.964 -6.721 1.00 55.97 120 GLU A N 1
ATOM 942 C CA . GLU A 1 120 ? 16.113 15.737 -6.854 1.00 55.97 120 GLU A CA 1
ATOM 943 C C . GLU A 1 120 ? 16.221 16.861 -5.812 1.00 55.97 120 GLU A C 1
ATOM 945 O O . GLU A 1 120 ? 17.323 17.175 -5.361 1.00 55.97 120 GLU A O 1
ATOM 950 N N . GLN A 1 121 ? 15.081 17.431 -5.404 1.00 55.09 121 GLN A N 1
ATOM 951 C CA . GLN A 1 121 ? 14.995 18.466 -4.367 1.00 55.09 121 GLN A CA 1
ATOM 952 C C . GLN A 1 121 ? 15.101 17.882 -2.952 1.00 55.09 121 GLN A C 1
ATOM 954 O O . GLN A 1 121 ? 15.589 18.546 -2.044 1.00 55.09 121 GLN A O 1
ATOM 959 N N . ALA A 1 122 ? 14.678 16.630 -2.768 1.00 58.09 122 ALA A N 1
ATOM 960 C CA . ALA A 1 122 ? 14.661 15.932 -1.489 1.00 58.09 122 ALA A CA 1
ATOM 961 C C . ALA A 1 122 ? 15.890 15.032 -1.289 1.00 58.09 122 ALA A C 1
ATOM 963 O O . ALA A 1 122 ? 15.748 13.918 -0.787 1.00 58.09 122 ALA A O 1
ATOM 964 N N . LYS A 1 123 ? 17.098 15.476 -1.675 1.00 56.12 123 LYS A N 1
ATOM 965 C CA . LYS A 1 123 ? 18.318 14.829 -1.168 1.00 56.12 123 LYS A CA 1
ATOM 966 C C . LYS A 1 123 ? 18.285 14.991 0.352 1.00 56.12 123 LYS A C 1
ATOM 968 O O . LYS A 1 123 ? 18.403 16.130 0.804 1.00 56.12 123 LYS A O 1
ATOM 973 N N . PRO A 1 124 ? 18.058 13.920 1.136 1.00 57.38 124 PRO A N 1
ATOM 974 C CA . PRO A 1 124 ? 18.040 14.068 2.577 1.00 57.38 124 PRO A CA 1
ATOM 975 C C . PRO A 1 12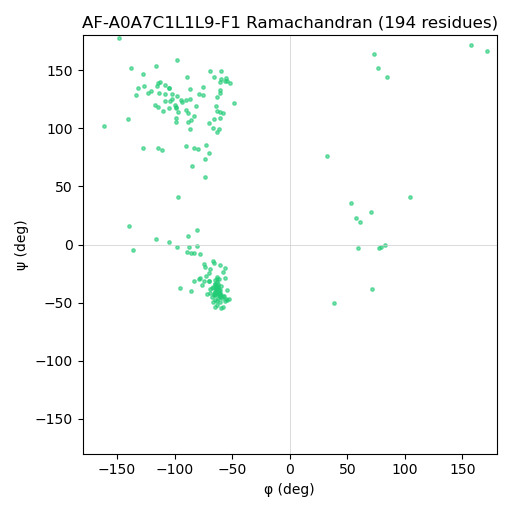4 ? 19.420 14.574 2.980 1.00 57.38 124 PRO A C 1
ATOM 977 O O . PRO A 1 124 ? 20.433 14.023 2.531 1.00 57.38 124 PRO A O 1
ATOM 980 N N . GLU A 1 125 ? 19.470 15.631 3.787 1.00 56.75 125 GLU A N 1
ATOM 981 C CA . GLU A 1 125 ? 20.713 15.933 4.481 1.00 56.75 125 GLU A CA 1
ATOM 982 C C . GLU A 1 125 ? 21.130 14.670 5.246 1.00 56.75 125 GLU A C 1
ATOM 984 O O . GLU A 1 125 ? 20.250 13.936 5.724 1.00 56.75 125 GLU A O 1
ATOM 989 N N . PRO A 1 126 ? 22.434 14.339 5.292 1.00 51.47 126 PRO A N 1
ATOM 990 C CA . PRO A 1 126 ? 22.900 13.192 6.048 1.00 51.47 126 PRO A CA 1
ATOM 991 C C . PRO A 1 126 ? 22.274 13.251 7.436 1.00 51.47 126 PRO A C 1
ATOM 993 O O . PRO A 1 126 ? 22.419 14.248 8.138 1.00 51.47 126 PRO A O 1
ATOM 996 N N . ILE A 1 127 ? 21.535 12.210 7.818 1.00 52.47 127 ILE A N 1
ATOM 997 C CA . ILE A 1 127 ? 21.085 12.091 9.199 1.00 52.47 127 ILE A CA 1
ATOM 998 C C . ILE A 1 127 ? 22.366 11.879 9.999 1.00 52.47 127 ILE A C 1
ATOM 1000 O O . ILE A 1 127 ? 22.921 10.778 9.994 1.00 52.47 127 ILE A O 1
ATOM 1004 N N . GLU A 1 128 ? 22.869 12.938 10.629 1.00 49.19 128 GLU A N 1
ATOM 1005 C CA . GLU A 1 128 ? 23.899 12.823 11.647 1.00 49.19 128 GLU A CA 1
ATOM 1006 C C . GLU A 1 128 ? 23.295 11.982 12.770 1.00 49.19 128 GLU A C 1
ATOM 1008 O O . GLU A 1 128 ? 22.487 12.442 13.575 1.00 49.19 128 GLU A O 1
ATOM 1013 N N . THR A 1 129 ? 23.621 10.691 12.796 1.00 47.22 129 THR A N 1
ATOM 1014 C CA . THR A 1 129 ? 23.377 9.860 13.971 1.00 47.22 129 THR A CA 1
ATOM 1015 C C . THR A 1 129 ? 24.401 10.268 15.016 1.00 47.22 129 THR A C 1
ATOM 1017 O O . THR A 1 129 ? 25.398 9.579 15.244 1.00 47.22 129 THR A O 1
ATOM 1020 N N . GLU A 1 130 ? 24.187 11.435 15.608 1.00 48.22 130 GLU A N 1
ATOM 1021 C CA . GLU A 1 130 ? 24.958 11.912 16.737 1.00 48.22 130 GLU A CA 1
ATOM 1022 C C . GLU A 1 130 ? 24.526 11.084 17.951 1.00 48.22 130 GLU A C 1
ATOM 1024 O O . GLU A 1 130 ? 23.617 11.415 18.708 1.00 48.22 130 GLU A O 1
ATOM 1029 N N . THR A 1 131 ? 25.159 9.924 18.121 1.00 50.19 131 THR A N 1
ATOM 1030 C CA . THR A 1 131 ? 25.167 9.214 19.406 1.00 50.19 131 THR A CA 1
ATOM 1031 C C . THR A 1 131 ? 26.101 9.968 20.355 1.00 50.19 131 THR A C 1
ATOM 1033 O O . THR A 1 131 ? 27.096 9.428 20.835 1.00 50.19 131 THR A O 1
ATOM 1036 N N . GLU A 1 132 ? 25.827 11.249 20.601 1.00 42.97 132 GLU A N 1
ATOM 1037 C CA . GLU A 1 132 ? 26.501 11.984 21.659 1.00 42.97 132 GLU A CA 1
ATOM 1038 C C . GLU A 1 132 ? 25.996 11.423 22.990 1.00 42.97 132 GLU A C 1
ATOM 1040 O O . GLU A 1 132 ? 24.874 11.683 23.435 1.00 42.97 132 GLU A O 1
ATOM 1045 N N . ARG A 1 133 ? 26.831 10.612 23.649 1.00 46.81 133 ARG A N 1
ATOM 1046 C CA . ARG A 1 133 ? 26.693 10.400 25.089 1.00 46.81 133 ARG A CA 1
ATOM 1047 C C . ARG A 1 133 ? 26.926 11.755 25.745 1.00 46.81 133 ARG A C 1
ATOM 1049 O O . ARG A 1 133 ? 28.071 12.137 25.960 1.00 46.81 133 ARG A O 1
ATOM 1056 N N . LYS A 1 134 ? 25.856 12.484 26.056 1.00 46.75 134 LYS A N 1
ATOM 1057 C CA . LYS A 1 134 ? 25.971 13.641 26.941 1.00 46.75 134 LYS A CA 1
ATOM 1058 C C . LYS A 1 134 ? 26.436 13.134 28.301 1.00 46.75 134 LYS A C 1
ATOM 1060 O O . LYS A 1 134 ? 25.730 12.362 28.946 1.00 46.75 134 LYS A O 1
ATOM 1065 N N . GLU A 1 135 ? 27.633 13.536 28.716 1.00 48.47 135 GLU A N 1
ATOM 1066 C CA . GLU A 1 135 ? 28.029 13.434 30.115 1.00 48.47 135 GLU A CA 1
ATOM 1067 C C . GLU A 1 135 ? 27.136 14.383 30.906 1.00 48.47 135 GLU A C 1
ATOM 1069 O O . GLU A 1 135 ? 27.212 15.606 30.778 1.00 48.47 135 GLU A O 1
ATOM 1074 N N . VAL A 1 136 ? 26.223 13.805 31.675 1.00 52.38 136 VAL A N 1
ATOM 1075 C CA . VAL A 1 136 ? 25.334 14.564 32.539 1.00 52.38 136 VAL A CA 1
ATOM 1076 C C . VAL A 1 136 ? 25.905 14.503 33.950 1.00 52.38 136 VAL A C 1
ATOM 1078 O O . VAL A 1 136 ? 26.080 13.423 34.515 1.00 52.38 136 VAL A O 1
ATOM 1081 N N . ASN A 1 137 ? 26.223 15.667 34.513 1.00 55.59 137 ASN A N 1
ATOM 1082 C CA . ASN A 1 137 ? 26.674 15.775 35.895 1.00 55.59 137 ASN A CA 1
ATOM 1083 C C . ASN A 1 137 ? 25.462 15.757 36.826 1.00 55.59 137 ASN A C 1
ATOM 1085 O O . ASN A 1 137 ? 24.611 16.649 36.766 1.00 55.59 137 ASN A O 1
ATOM 1089 N N . PHE A 1 138 ? 25.418 14.763 37.709 1.00 56.88 138 PHE A N 1
ATOM 1090 C CA . PHE A 1 138 ? 24.421 14.675 38.766 1.00 56.88 138 PHE A CA 1
ATOM 1091 C C . PHE A 1 138 ? 25.078 14.845 40.133 1.00 56.88 138 PHE A C 1
ATOM 1093 O O . PHE A 1 138 ? 26.147 14.290 40.388 1.00 56.88 138 PHE A O 1
ATOM 1100 N N . THR A 1 139 ? 24.408 15.566 41.026 1.00 61.09 139 THR A N 1
ATOM 1101 C CA . THR A 1 139 ? 24.757 15.602 42.451 1.00 61.09 139 THR A CA 1
ATOM 1102 C C . THR A 1 139 ? 23.782 14.719 43.210 1.00 61.09 139 THR A C 1
ATOM 1104 O O . THR A 1 139 ? 22.571 14.875 43.062 1.00 61.09 139 THR A O 1
ATOM 1107 N N . ILE A 1 140 ? 24.293 13.813 44.042 1.00 63.00 140 ILE A N 1
ATOM 1108 C CA . ILE A 1 140 ? 23.466 12.969 44.908 1.00 63.00 140 ILE A CA 1
ATOM 1109 C C . ILE A 1 140 ? 23.636 13.442 46.350 1.00 63.00 140 ILE A C 1
ATOM 1111 O O . ILE A 1 140 ? 24.755 13.464 46.860 1.00 63.00 140 ILE A O 1
ATOM 1115 N N . CYS A 1 141 ? 22.533 13.788 47.011 1.00 60.62 141 CYS A N 1
ATOM 1116 C CA . CYS A 1 141 ? 22.504 14.126 48.434 1.00 60.62 141 CYS A CA 1
ATOM 1117 C C . CYS A 1 141 ? 21.697 13.077 49.203 1.00 60.62 141 CYS A C 1
ATOM 1119 O O . CYS A 1 141 ? 20.631 12.665 48.751 1.00 60.62 141 CYS A O 1
ATOM 1121 N N . MET A 1 142 ? 22.162 12.679 50.388 1.00 60.75 142 MET A N 1
ATOM 1122 C CA . MET A 1 142 ? 21.439 11.767 51.279 1.00 60.75 142 MET A CA 1
ATOM 1123 C C . MET A 1 142 ? 21.015 12.505 52.551 1.00 60.75 142 MET A C 1
ATOM 1125 O O . MET A 1 142 ? 21.844 13.136 53.201 1.00 60.75 142 MET A O 1
ATOM 1129 N N . GLN A 1 143 ? 19.744 12.393 52.932 1.00 64.44 143 GLN A N 1
ATOM 1130 C CA . GLN A 1 143 ? 19.209 12.936 54.184 1.00 64.44 143 GLN A CA 1
ATOM 1131 C C . GLN A 1 143 ? 18.472 11.856 54.972 1.00 64.44 143 GLN A C 1
ATOM 1133 O O . GLN A 1 143 ? 17.825 10.994 54.388 1.00 64.44 143 GLN A O 1
ATOM 1138 N N . TYR A 1 144 ? 18.514 11.925 56.301 1.00 60.00 144 TYR A N 1
ATOM 1139 C CA . TYR A 1 144 ? 17.724 11.046 57.163 1.00 60.00 144 TYR A CA 1
ATOM 1140 C C . TYR A 1 144 ? 16.459 11.767 57.628 1.00 60.00 144 TYR A C 1
ATOM 1142 O O . TYR A 1 144 ? 16.541 12.758 58.351 1.00 60.00 144 TYR A O 1
ATOM 1150 N N . ILE A 1 145 ? 15.288 11.251 57.254 1.00 59.97 145 ILE A N 1
ATOM 1151 C CA . ILE A 1 145 ? 13.988 11.755 57.714 1.00 59.97 145 ILE A CA 1
ATOM 1152 C C . ILE A 1 145 ? 13.340 10.656 58.556 1.00 59.97 145 ILE A C 1
ATOM 1154 O O . ILE A 1 145 ? 13.099 9.552 58.072 1.00 59.97 145 ILE A O 1
ATOM 1158 N N . ASN A 1 146 ? 13.081 10.941 59.837 1.00 61.22 146 ASN A N 1
ATOM 1159 C CA . ASN A 1 146 ? 12.516 9.986 60.805 1.00 61.22 146 ASN A CA 1
ATOM 1160 C C . ASN A 1 146 ? 13.286 8.651 60.902 1.00 61.22 146 ASN A C 1
ATOM 1162 O O . ASN A 1 146 ? 12.686 7.595 61.081 1.00 61.22 146 ASN A O 1
ATOM 1166 N N . GLY A 1 147 ? 14.617 8.694 60.771 1.00 61.47 147 GLY A N 1
ATOM 1167 C CA . GLY A 1 147 ? 15.485 7.511 60.835 1.00 61.47 147 GLY A CA 1
ATOM 1168 C C . GLY A 1 147 ? 15.605 6.724 59.527 1.00 61.47 147 GLY A C 1
ATOM 1169 O O . GLY A 1 147 ? 16.362 5.758 59.483 1.00 61.47 147 GLY A O 1
ATOM 1170 N N . PHE A 1 148 ? 14.926 7.151 58.459 1.00 47.28 148 PHE A N 1
ATOM 1171 C CA . PHE A 1 148 ? 15.004 6.527 57.139 1.00 47.28 148 PHE A CA 1
ATOM 1172 C C . PHE A 1 148 ? 15.844 7.378 56.175 1.00 47.28 148 PHE A C 1
ATOM 1174 O O . PHE A 1 148 ? 15.657 8.599 56.146 1.00 47.28 148 PHE A O 1
ATOM 1181 N N . PRO A 1 149 ? 16.763 6.776 55.397 1.00 57.59 149 PRO A N 1
ATOM 1182 C CA . PRO A 1 149 ? 17.556 7.497 54.409 1.00 57.59 149 PRO A CA 1
ATOM 1183 C C . PRO A 1 149 ? 16.714 7.838 53.172 1.00 57.59 149 PRO A C 1
ATOM 1185 O O . PRO A 1 149 ? 15.994 6.997 52.639 1.00 57.59 149 PRO A O 1
ATOM 1188 N N . TYR A 1 150 ? 16.843 9.072 52.701 1.00 54.19 150 TYR A N 1
ATOM 1189 C CA . TYR A 1 150 ? 16.260 9.591 51.470 1.00 54.19 150 TYR A CA 1
ATOM 1190 C C . TYR A 1 150 ? 17.376 10.124 50.584 1.00 54.19 150 TYR A C 1
ATOM 1192 O O . TYR A 1 150 ? 18.204 10.918 51.035 1.00 54.19 150 TYR A O 1
ATOM 1200 N N . PHE A 1 151 ? 17.377 9.704 49.322 1.00 61.34 151 PHE A N 1
ATOM 1201 C CA . PHE A 1 151 ? 18.348 10.146 48.332 1.00 61.34 151 PHE A CA 1
ATOM 1202 C C . PHE A 1 151 ? 17.698 11.138 47.372 1.00 61.34 151 PHE A C 1
ATOM 1204 O O . PHE A 1 151 ? 16.587 10.927 46.880 1.00 61.34 151 PHE A O 1
ATOM 1211 N N . TYR A 1 152 ? 18.419 12.219 47.107 1.00 58.81 152 TYR A N 1
ATOM 1212 C CA . TYR A 1 152 ? 18.043 13.274 46.184 1.00 58.81 152 TYR A CA 1
ATOM 1213 C C . TYR A 1 152 ? 19.064 13.312 45.061 1.00 58.81 152 TYR A C 1
ATOM 1215 O O . TYR A 1 152 ? 20.245 13.536 45.322 1.00 58.81 152 TYR A O 1
ATOM 1223 N N . VAL A 1 153 ? 18.612 13.110 43.827 1.00 59.66 153 VAL A N 1
ATOM 1224 C CA . VAL A 1 153 ? 19.458 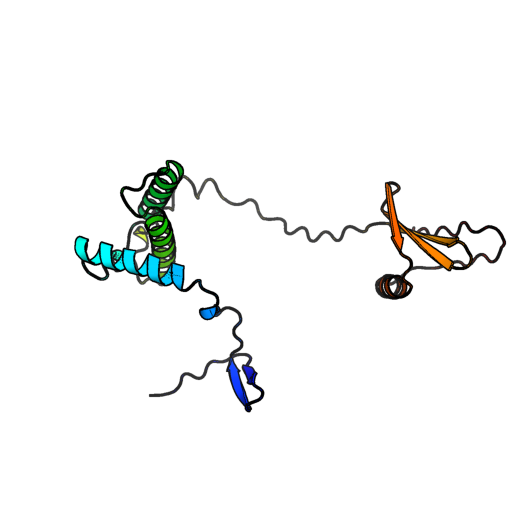13.247 42.637 1.00 59.66 153 VAL A CA 1
ATOM 1225 C C . VAL A 1 153 ? 19.114 14.563 41.953 1.00 59.66 153 VAL A C 1
ATOM 1227 O O . VAL A 1 153 ? 17.951 14.801 41.616 1.00 59.66 153 VAL A O 1
ATOM 1230 N N . TYR A 1 154 ? 20.125 15.410 41.767 1.00 56.25 154 TYR A N 1
ATOM 1231 C CA . TYR A 1 154 ? 20.021 16.703 41.103 1.00 56.25 154 TYR A CA 1
ATOM 1232 C C . TYR A 1 154 ? 20.743 16.662 39.765 1.00 56.25 154 TYR A C 1
ATOM 1234 O O . TYR A 1 154 ? 21.966 16.557 39.722 1.00 56.25 154 TYR A O 1
ATOM 1242 N N . GLU A 1 155 ? 19.991 16.803 38.680 1.00 52.03 155 GLU A N 1
ATOM 1243 C CA . GLU A 1 155 ? 20.530 17.093 37.351 1.00 52.03 155 GLU A CA 1
ATOM 1244 C C . GLU A 1 155 ? 20.626 18.614 37.207 1.00 52.03 155 GLU A C 1
ATOM 1246 O O . GLU A 1 155 ? 19.599 19.296 37.259 1.00 52.03 155 GLU A O 1
ATOM 1251 N N . SER A 1 156 ? 21.845 19.162 37.126 1.00 51.66 156 SER 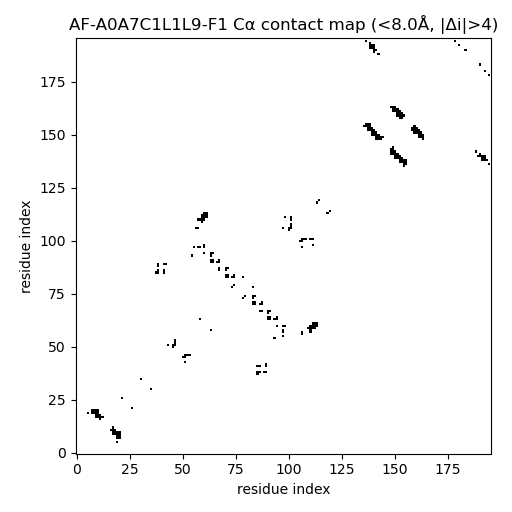A N 1
ATOM 1252 C CA . SER A 1 156 ? 22.124 20.599 36.930 1.00 51.66 156 SER A CA 1
ATOM 1253 C C . SER A 1 156 ? 21.083 21.554 37.560 1.00 51.66 156 SER A C 1
ATOM 1255 O O . SER A 1 156 ? 20.223 22.118 36.880 1.00 51.66 156 SER A O 1
ATOM 1257 N N . ILE A 1 157 ? 21.152 21.712 38.886 1.00 46.56 157 ILE A N 1
ATOM 1258 C CA . ILE A 1 157 ? 20.522 22.774 39.706 1.00 46.56 157 ILE A CA 1
ATOM 1259 C C . ILE A 1 157 ? 18.974 22.884 39.643 1.00 46.56 157 ILE A C 1
ATOM 1261 O O . ILE A 1 157 ? 18.406 23.670 40.394 1.00 46.56 157 ILE A O 1
ATOM 1265 N N . SER A 1 158 ? 18.235 22.106 38.841 1.00 42.91 158 SER A N 1
ATOM 1266 C CA . SER A 1 158 ? 16.817 22.444 38.581 1.00 42.91 158 SER A CA 1
ATOM 1267 C C . SER A 1 158 ? 15.788 21.312 38.619 1.00 42.91 158 SER A C 1
ATOM 1269 O O . SER A 1 158 ? 14.592 21.607 38.568 1.00 42.91 158 SER A O 1
ATOM 1271 N N . ARG A 1 159 ? 16.176 20.042 38.795 1.00 43.81 159 ARG A N 1
ATOM 1272 C CA . ARG A 1 159 ? 15.208 18.958 39.046 1.00 43.81 159 ARG A CA 1
ATOM 1273 C C . ARG A 1 159 ? 15.626 18.059 40.197 1.00 43.81 159 ARG A C 1
ATOM 1275 O O . ARG A 1 159 ? 16.737 17.543 40.208 1.00 43.81 159 ARG A O 1
ATOM 1282 N N . THR A 1 160 ? 14.696 17.864 41.127 1.00 47.16 160 THR A N 1
ATOM 1283 C CA . THR A 1 160 ? 14.830 16.984 42.288 1.00 47.16 160 THR A CA 1
ATOM 1284 C C . THR A 1 160 ? 14.014 15.719 42.045 1.00 47.16 160 THR A C 1
ATOM 1286 O O . THR A 1 160 ? 12.789 15.794 41.941 1.00 47.16 160 THR A O 1
ATOM 1289 N N . TYR A 1 161 ? 14.667 14.560 41.990 1.00 49.72 161 TYR A N 1
ATOM 1290 C CA . TYR A 1 161 ? 13.987 13.264 42.041 1.00 49.72 161 TYR A CA 1
ATOM 1291 C C . TYR A 1 161 ? 14.149 12.671 43.445 1.00 49.72 161 TYR A C 1
ATOM 1293 O O . TYR A 1 161 ? 15.269 12.560 43.941 1.00 49.72 161 TYR A O 1
ATOM 1301 N N . LEU A 1 162 ? 13.030 12.326 44.092 1.00 44.47 162 LEU A N 1
ATOM 1302 C CA . LEU A 1 162 ? 13.010 11.654 45.393 1.00 44.47 162 LEU A CA 1
ATOM 1303 C C . LEU A 1 162 ? 12.928 10.141 45.157 1.00 44.47 162 LEU A C 1
ATOM 1305 O O . LEU A 1 162 ? 11.991 9.672 44.505 1.00 44.47 162 LEU A O 1
ATOM 1309 N N . HIS A 1 163 ? 13.883 9.378 45.680 1.00 52.09 163 HIS A N 1
ATOM 1310 C CA . HIS A 1 163 ? 13.815 7.915 45.695 1.00 52.09 163 HIS A CA 1
ATOM 1311 C C . HIS A 1 163 ? 14.144 7.380 47.090 1.00 52.09 163 HIS A C 1
ATOM 1313 O O . HIS A 1 163 ? 15.089 7.827 47.739 1.00 52.09 163 HIS A O 1
ATOM 1319 N N . SER A 1 164 ? 13.334 6.426 47.551 1.00 47.81 164 SER A N 1
ATOM 1320 C CA . SER A 1 164 ? 13.488 5.740 48.842 1.00 47.81 164 SER A CA 1
ATOM 1321 C C . SER A 1 164 ? 14.025 4.313 48.698 1.00 47.81 164 SER A C 1
ATOM 1323 O O . SER A 1 164 ? 14.094 3.590 49.688 1.00 47.81 164 SER A O 1
ATOM 1325 N N . ASP A 1 165 ? 14.335 3.880 47.475 1.00 51.72 165 ASP A N 1
ATOM 1326 C CA . ASP A 1 165 ? 14.708 2.500 47.179 1.00 51.72 165 ASP A CA 1
ATOM 1327 C C . ASP A 1 165 ? 16.233 2.345 47.097 1.00 51.72 165 ASP A C 1
ATOM 1329 O O . ASP A 1 165 ? 16.891 2.963 46.256 1.00 51.72 165 ASP A O 1
ATOM 1333 N N . LEU A 1 166 ? 16.794 1.519 47.985 1.00 52.69 166 LEU A N 1
ATOM 1334 C CA . LEU A 1 166 ? 18.224 1.198 48.022 1.00 52.69 166 LEU A CA 1
ATOM 1335 C C . LEU A 1 166 ? 18.678 0.438 46.770 1.00 52.69 166 LEU A C 1
ATOM 1337 O O . LEU A 1 166 ? 19.826 0.585 46.356 1.00 52.69 166 LEU A O 1
ATOM 1341 N N . GLN A 1 167 ? 17.794 -0.357 46.165 1.00 49.69 167 GLN A N 1
ATOM 1342 C CA . GLN A 1 167 ? 18.152 -1.232 45.051 1.00 49.69 167 GLN A CA 1
ATOM 1343 C C . GLN A 1 167 ? 18.477 -0.418 43.789 1.00 49.69 167 GLN A C 1
ATOM 1345 O O . GLN A 1 167 ? 19.462 -0.681 43.102 1.00 49.69 167 GLN A O 1
ATOM 1350 N N . PHE A 1 168 ? 17.726 0.665 43.568 1.00 51.00 168 PHE A N 1
ATOM 1351 C CA . PHE A 1 168 ? 17.995 1.651 42.520 1.00 51.00 168 PHE A CA 1
ATOM 1352 C C . PHE A 1 168 ? 19.375 2.319 42.679 1.00 51.00 168 PHE A C 1
ATOM 1354 O O . PHE A 1 168 ? 20.056 2.604 41.695 1.00 51.00 168 PHE A O 1
ATOM 1361 N N . TYR A 1 169 ? 19.820 2.547 43.920 1.00 55.06 169 TYR A N 1
ATOM 1362 C CA . TYR A 1 169 ? 21.127 3.147 44.198 1.00 55.06 169 TYR A CA 1
ATOM 1363 C C . TYR A 1 169 ? 22.284 2.187 43.900 1.00 55.06 169 TYR A C 1
ATOM 1365 O O . TYR A 1 169 ? 23.280 2.596 43.304 1.00 55.06 169 TYR A O 1
ATOM 1373 N N . GLU A 1 170 ? 22.164 0.914 44.284 1.00 52.44 170 GLU A N 1
ATOM 1374 C CA . GLU A 1 170 ? 23.191 -0.092 43.990 1.00 52.44 170 GLU A CA 1
ATOM 1375 C C . GLU A 1 170 ? 23.396 -0.259 42.481 1.00 52.44 170 GLU A C 1
ATOM 1377 O O . GLU A 1 170 ? 24.537 -0.291 42.023 1.00 52.44 170 GLU A O 1
ATOM 1382 N N . GLU A 1 171 ? 22.313 -0.273 41.702 1.00 52.16 171 GLU A N 1
ATOM 1383 C CA . GLU A 1 171 ? 22.369 -0.342 40.238 1.00 52.16 171 GLU A CA 1
ATOM 1384 C C . GLU A 1 171 ? 23.012 0.910 39.620 1.00 52.16 171 GLU A C 1
ATOM 1386 O O . GLU A 1 171 ? 23.847 0.803 38.718 1.00 52.16 171 GLU A O 1
ATOM 1391 N N . MET A 1 172 ? 22.697 2.100 40.144 1.00 52.59 172 MET A N 1
ATOM 1392 C CA . MET A 1 172 ? 23.297 3.356 39.686 1.00 52.59 172 MET A CA 1
ATOM 1393 C C . MET A 1 172 ? 24.807 3.415 39.974 1.00 52.59 172 MET A C 1
ATOM 1395 O O . MET A 1 172 ? 25.578 3.838 39.114 1.00 52.59 172 MET A O 1
ATOM 1399 N N . MET A 1 173 ? 25.244 2.952 41.152 1.00 52.00 173 MET A N 1
ATOM 1400 C CA . MET A 1 173 ? 26.661 2.931 41.539 1.00 52.00 173 MET A CA 1
ATOM 1401 C C . MET A 1 173 ? 27.459 1.834 40.821 1.00 52.00 173 MET A C 1
ATOM 1403 O O . MET A 1 173 ? 28.644 2.018 40.544 1.00 52.00 173 MET A O 1
ATOM 1407 N N . GLN A 1 174 ? 26.828 0.703 40.489 1.00 50.88 174 GLN A N 1
ATOM 1408 C CA . GLN A 1 174 ? 27.449 -0.368 39.700 1.00 50.88 174 GLN A CA 1
ATOM 1409 C C . GLN A 1 174 ? 27.677 0.035 38.234 1.00 50.88 174 GLN A C 1
ATOM 1411 O O . GLN A 1 174 ? 28.575 -0.502 37.591 1.00 50.88 174 GLN A O 1
ATOM 1416 N N . GLY A 1 175 ? 26.904 0.993 37.709 1.00 43.97 175 GLY A N 1
ATOM 1417 C CA . GLY A 1 175 ? 27.089 1.551 36.365 1.00 43.97 175 GLY A CA 1
ATOM 1418 C C . GLY A 1 175 ? 28.145 2.661 36.262 1.00 43.97 175 GLY A C 1
ATOM 1419 O O . GLY A 1 175 ? 28.449 3.106 35.153 1.00 43.97 175 GLY A O 1
ATOM 1420 N N . SER A 1 176 ? 28.699 3.128 37.386 1.00 45.75 176 SER A N 1
ATOM 1421 C CA . SER A 1 176 ? 29.618 4.269 37.444 1.00 45.75 176 SER A CA 1
ATOM 1422 C C . SER A 1 176 ? 31.041 3.842 37.806 1.00 45.75 176 SER A C 1
ATOM 1424 O O . SER A 1 176 ? 31.482 3.986 38.949 1.00 45.75 176 SER A O 1
ATOM 1426 N N . ASP A 1 177 ? 31.800 3.359 36.828 1.00 35.97 177 ASP A N 1
ATOM 1427 C CA . ASP A 1 177 ? 33.248 3.239 36.995 1.00 35.97 177 ASP A CA 1
ATOM 1428 C C . ASP A 1 177 ? 33.844 4.645 37.248 1.00 35.97 177 ASP A C 1
ATOM 1430 O O . ASP A 1 177 ? 33.783 5.543 36.401 1.00 35.97 177 ASP A O 1
ATOM 1434 N N . GLY A 1 178 ? 34.387 4.859 38.454 1.00 39.22 178 GLY A N 1
ATOM 1435 C CA . GLY A 1 178 ? 35.185 6.040 38.811 1.00 39.22 178 GLY A CA 1
ATOM 1436 C C . GLY A 1 178 ? 34.523 7.115 39.689 1.00 39.22 178 GLY A C 1
ATOM 1437 O O . GLY A 1 178 ? 34.732 8.300 39.424 1.00 39.22 178 GLY A O 1
ATOM 1438 N N . LEU A 1 179 ? 33.751 6.755 40.721 1.00 39.72 179 LEU A N 1
ATOM 1439 C CA . LEU A 1 179 ? 33.387 7.677 41.812 1.00 39.72 179 LEU A CA 1
ATOM 1440 C C . LEU A 1 179 ? 34.326 7.484 43.017 1.00 39.72 179 LEU A C 1
ATOM 1442 O O . LEU A 1 179 ? 34.313 6.444 43.672 1.00 39.72 179 LEU A O 1
ATOM 1446 N N . THR A 1 180 ? 35.139 8.492 43.333 1.00 32.81 180 THR A N 1
ATOM 1447 C CA . THR A 1 180 ? 35.937 8.566 44.567 1.00 32.81 180 THR A CA 1
ATOM 1448 C C . THR A 1 180 ? 35.116 9.228 45.677 1.00 32.81 180 THR A C 1
ATOM 1450 O O . THR A 1 180 ? 34.906 10.437 45.674 1.00 32.81 180 THR A O 1
ATOM 1453 N N . GLY A 1 181 ? 34.634 8.442 46.643 1.00 35.66 181 GLY A N 1
ATOM 1454 C CA . GLY A 1 181 ? 33.908 8.952 47.812 1.00 35.66 181 GLY A CA 1
ATOM 1455 C C . GLY A 1 181 ? 34.835 9.266 48.990 1.00 35.66 181 GLY A C 1
ATOM 1456 O O . GLY A 1 181 ? 35.550 8.385 49.463 1.00 35.66 181 GLY A O 1
ATOM 1457 N N . TYR A 1 182 ? 34.793 10.499 49.504 1.00 30.48 182 TYR A N 1
ATOM 1458 C CA . TYR A 1 182 ? 35.333 10.849 50.824 1.00 30.48 182 TYR A CA 1
ATOM 1459 C C . TYR A 1 182 ? 34.213 10.793 51.869 1.00 30.48 182 TYR A C 1
ATOM 1461 O O . TYR A 1 182 ? 33.206 11.487 51.746 1.00 30.48 182 TYR A O 1
ATOM 1469 N N . PHE A 1 183 ? 34.402 10.002 52.927 1.00 27.78 183 PHE A N 1
ATOM 1470 C CA . PHE A 1 183 ? 33.514 9.990 54.090 1.00 27.78 183 PHE A CA 1
ATOM 1471 C C . PHE A 1 183 ? 34.011 11.006 55.123 1.00 27.78 183 PHE A C 1
ATOM 1473 O O . PHE A 1 183 ? 35.089 10.828 55.689 1.00 27.78 183 PHE A O 1
ATOM 1480 N N . ASN A 1 184 ? 33.230 12.054 55.403 1.00 28.09 184 ASN A N 1
ATOM 1481 C CA 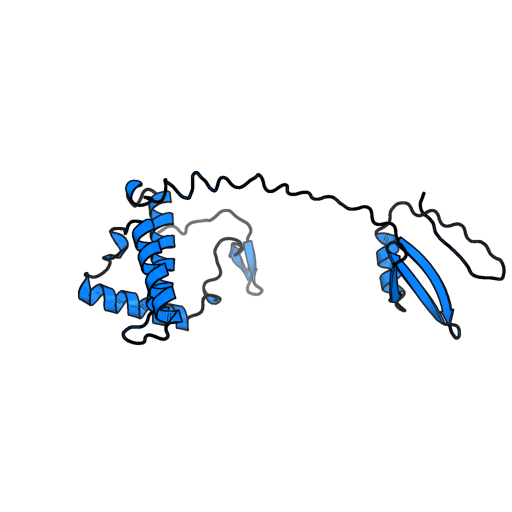. ASN A 1 184 ? 33.469 12.906 56.567 1.00 28.09 184 ASN A CA 1
ATOM 1482 C C . ASN A 1 184 ? 32.533 12.489 57.706 1.00 28.09 184 ASN A C 1
ATOM 1484 O O . ASN A 1 184 ? 31.332 12.748 57.687 1.00 28.09 184 ASN A O 1
ATOM 1488 N N . THR A 1 185 ? 33.091 11.815 58.706 1.00 34.16 185 THR A N 1
ATOM 1489 C CA . THR A 1 185 ? 32.401 11.480 59.951 1.00 34.16 185 THR A CA 1
ATOM 1490 C C . THR A 1 185 ? 32.393 12.702 60.864 1.00 34.16 185 THR A C 1
ATOM 1492 O O . THR A 1 185 ? 33.249 12.807 61.742 1.00 34.16 185 THR A O 1
ATOM 1495 N N . ARG A 1 186 ? 31.462 13.642 60.673 1.00 26.34 186 ARG A N 1
ATOM 1496 C CA . ARG A 1 186 ? 31.158 14.679 61.675 1.00 26.34 186 ARG A CA 1
ATOM 1497 C C . ARG A 1 186 ? 29.794 15.324 61.421 1.00 26.34 186 ARG A C 1
ATOM 1499 O O . ARG A 1 186 ? 29.673 16.198 60.580 1.00 26.34 186 ARG A O 1
ATOM 1506 N N . GLY A 1 187 ? 28.811 14.901 62.213 1.00 34.62 187 GLY A N 1
ATOM 1507 C CA . GLY A 1 187 ? 27.878 15.779 62.935 1.00 34.62 187 GLY A CA 1
ATOM 1508 C C . GLY A 1 187 ? 26.801 16.561 62.183 1.00 34.62 187 GLY A C 1
ATOM 1509 O O . GLY A 1 187 ? 25.702 16.626 62.709 1.00 34.62 187 GLY A O 1
ATOM 1510 N N . ASP A 1 188 ? 27.064 17.095 60.993 1.00 29.84 188 ASP A N 1
ATOM 1511 C CA . ASP A 1 188 ? 26.148 17.974 60.261 1.00 29.84 188 ASP A CA 1
ATOM 1512 C C . ASP A 1 188 ? 26.217 17.605 58.772 1.00 29.84 188 ASP A C 1
ATOM 1514 O O . ASP A 1 188 ? 27.243 17.766 58.109 1.00 29.84 188 ASP A O 1
ATOM 1518 N N . ALA A 1 189 ? 25.156 16.973 58.271 1.00 31.38 189 ALA A N 1
ATOM 1519 C CA . ALA A 1 189 ? 25.187 16.208 57.029 1.00 31.38 189 ALA A CA 1
ATOM 1520 C C . ALA A 1 189 ? 24.838 17.053 55.792 1.00 31.38 189 ALA A C 1
ATOM 1522 O O . ALA A 1 189 ? 23.715 16.995 55.305 1.00 31.38 189 ALA A O 1
ATOM 1523 N N . ASP A 1 190 ? 25.837 17.745 55.242 1.00 33.22 190 ASP A N 1
ATOM 1524 C CA . ASP A 1 190 ? 25.885 18.109 53.820 1.00 33.22 190 ASP A CA 1
ATOM 1525 C C . ASP A 1 190 ? 27.061 17.365 53.166 1.00 33.22 190 ASP A C 1
ATOM 1527 O O . ASP A 1 190 ? 28.176 17.872 53.035 1.00 33.22 190 ASP A O 1
ATOM 1531 N N . ALA A 1 191 ? 26.830 16.106 52.786 1.00 37.19 191 ALA A N 1
ATOM 1532 C CA . ALA A 1 191 ? 27.761 15.357 51.948 1.00 37.19 191 ALA A CA 1
ATOM 1533 C C . ALA A 1 191 ? 27.447 15.664 50.478 1.00 37.19 191 ALA A C 1
ATOM 1535 O O . ALA A 1 191 ? 26.510 15.112 49.907 1.00 37.19 191 ALA A O 1
ATOM 1536 N N . CYS A 1 192 ? 28.218 16.569 49.877 1.00 33.03 192 CYS A N 1
ATOM 1537 C CA . CYS A 1 192 ? 28.129 16.894 48.458 1.00 33.03 192 CYS A CA 1
ATOM 1538 C C . CYS A 1 192 ? 29.226 16.122 47.712 1.00 33.03 192 CYS A C 1
ATOM 1540 O O . CYS A 1 192 ? 30.412 16.419 47.866 1.00 33.03 192 CYS A O 1
ATOM 1542 N N . ILE A 1 193 ? 28.847 15.105 46.935 1.00 38.75 193 ILE A N 1
ATOM 1543 C CA . ILE A 1 193 ? 29.766 14.435 46.009 1.00 38.75 193 ILE A CA 1
ATOM 1544 C C . ILE A 1 193 ? 29.791 15.274 44.729 1.00 38.75 193 ILE A C 1
ATOM 1546 O O . ILE A 1 193 ? 28.796 15.342 44.013 1.00 38.75 193 ILE A O 1
ATOM 1550 N N . GLN A 1 194 ? 30.919 15.930 44.458 1.00 35.00 194 GLN A N 1
ATOM 1551 C CA . GLN A 1 194 ? 31.191 16.585 43.178 1.00 35.00 194 GLN A CA 1
ATOM 1552 C C . GLN A 1 194 ? 32.249 15.781 42.421 1.00 35.00 194 GLN A C 1
ATOM 1554 O O . GLN A 1 194 ? 33.298 15.454 42.978 1.00 35.00 194 GLN A O 1
ATOM 1559 N N . ARG A 1 195 ? 31.972 15.470 41.152 1.00 33.91 195 ARG A N 1
ATOM 1560 C CA . ARG A 1 195 ? 32.966 14.967 40.197 1.00 33.91 195 ARG A CA 1
ATOM 1561 C C . ARG A 1 195 ? 33.633 16.191 39.556 1.00 33.91 195 ARG A C 1
ATOM 1563 O O . ARG A 1 195 ? 32.915 17.063 39.070 1.00 33.91 195 ARG A O 1
ATOM 1570 N N . TYR A 1 196 ? 34.960 16.279 39.622 1.00 36.31 196 TYR A N 1
ATOM 1571 C CA . TYR A 1 196 ? 35.751 17.212 38.809 1.00 36.31 196 TYR A CA 1
ATOM 1572 C C . TYR A 1 196 ? 36.179 16.524 37.520 1.00 36.31 196 TYR A C 1
ATOM 1574 O O . TYR A 1 196 ? 36.457 15.303 37.596 1.00 36.31 196 TYR A O 1
#